Protein AF-0000000083564960 (afdb_homodimer)

Solvent-accessible surface area (backbone atoms only — not comparable to full-atom values): 14839 Å² total; per-residue (Å²): 131,82,71,74,76,59,76,69,67,75,59,57,67,70,37,64,65,52,46,49,50,53,53,67,68,38,53,70,69,56,41,53,49,28,52,49,41,38,50,52,50,33,37,54,45,16,37,88,60,35,50,58,56,53,49,55,53,68,72,41,95,56,68,42,35,69,66,59,49,40,72,72,65,75,48,58,66,67,58,47,51,52,44,52,48,52,37,33,75,48,50,31,30,43,78,46,76,42,96,48,95,72,72,42,55,36,35,36,72,28,72,67,35,57,69,45,49,56,51,52,50,52,42,48,51,46,27,70,76,44,80,111,132,81,70,75,77,60,77,70,67,77,58,55,64,68,36,64,63,51,46,49,51,52,53,66,68,37,54,68,69,57,40,52,50,29,53,49,42,38,50,50,50,32,37,54,43,17,36,90,60,36,49,58,56,52,49,55,54,68,72,41,94,58,68,42,36,69,65,58,50,40,70,73,65,75,51,58,67,69,59,46,52,53,45,53,49,51,37,33,75,48,51,31,32,43,78,46,76,42,94,47,96,73,73,43,57,36,35,37,70,27,72,65,36,57,69,44,49,58,51,52,50,52,42,48,50,48,29,71,77,42,80,111

Radius of gyration: 19.62 Å; Cα contacts (8 Å, |Δi|>4): 289; chains: 2; bounding box: 40×62×52 Å

Organism: NCBI:txid148449

InterPro domains:
  IPR002577 Helix-turn-helix, HxlR type [PF01638] (51-130)
  IPR002577 Helix-turn-helix, HxlR type [PS51118] (34-132)
  IPR036388 Winged helix-like DNA-binding domain superfamily [G3DSA:1.10.10.10] (29-132)
  IPR036390 Winged helix DNA-binding domain superfamily [SSF46785] (37-130)

Secondary structure (DSSP, 8-state):
------TTGGG-SS-HHHHHHHHHHS-HHHHHHHHHHHHHHHHHHTSTTHHHHHHHHHS-SS-B-HHHHHHHH---HHHHHHHHHHHHHTTSEEEEEE--SS-EEEEEE-HHHHTTHHHHHHHHHHHHH---/------TTGGG-SS-HHHHHHHHHHS-HHHHHHHHHHHHHHHHHHTSTTHHHHHHHHHS-SS-B-HHHHHHHH---HHHHHHHHHHHHHTTSEEEEEE--SS-EEEEEE-HHHHTTHHHHHHHHHHHHH---

Sequence (264 aa):
MSDPPDALELQSRFSREEAVELRESLEPAKRRQVERTVAELLDLLGKAHAMAVLSAFAFADGPLRFSDLEDDLEIAPNTLSARLQELTDAGLLNRESYDEIPPRVEYEPTERAAALFPVFGHLHHWALEYELMSDPPDALELQSRFSREEAVELRESLEPAKRRQVERTVAELLDLLGKAHAMAVLSAFAFADGPLRFSDLEDDLEIAPNTLSARLQELTDAGLLNRESYDEIPPRVEYEPTERAAALFPVFGHLHHWALEYEL

Nearest PDB structures (foldseek):
  4gcv-assembly6_K  TM=7.678E-01  e=3.754E-05  Pseudomonas aeruginosa PAO1
  6pcp-assembly2_C  TM=7.147E-01  e=1.333E-03  Bordetella pertussis
  6pco-assembly2_C  TM=7.647E-01  e=8.194E-03  Bordetella bronchiseptica
  7kfq-assembly1_A  TM=6.389E-01  e=7.229E-03  Variovorax paradoxus
  7dvs-assembly1_B  TM=5.962E-01  e=1.053E-02  Streptococcus agalactiae

pLDDT: mean 81.02, std 17.26, range [22.66, 97.5]

Foldseek 3Di:
DDPDPDPVVVPPPCDPVNVVVVLVVDDPVVSVVVVVVVVVVCVLCVDPCLVVQLVVQVPDPDWDFLVRSCVPRVDDSVVSVVSQVVCVVVVQKDWDWDPDVVITITIHGDPVSVVCVVVVVVVVVVVVVDPD/DDPDPDPVVVPPPCDPVNVVVVLVVDDPVVSVVVVVVVVVVCVLCVDPCLVVQLVVQVPDPDWDFLVRSCVPRVDDSVVSVVSQVVCVVVVQKDWDWDPDVVITITIHGDPVSVVCVVVVVVVVVVVVVDPD

Structure (mmCIF, N/CA/C/O backbone):
data_AF-0000000083564960-model_v1
#
loop_
_entity.id
_entity.type
_entity.pdbx_description
1 polymer 'HxlR family transcriptional regulator'
#
loop_
_atom_site.group_PDB
_atom_site.id
_atom_site.type_symbol
_atom_site.label_atom_id
_atom_site.label_alt_id
_atom_site.label_comp_id
_atom_site.label_asym_id
_atom_site.label_entity_id
_atom_site.label_seq_id
_atom_site.pdbx_PDB_ins_code
_atom_site.Cartn_x
_atom_site.Cartn_y
_atom_site.Cartn_z
_atom_site.occupancy
_atom_site.B_iso_or_equiv
_atom_site.auth_seq_id
_atom_site.auth_comp_id
_atom_site.auth_asym_id
_atom_site.auth_atom_id
_atom_site.pdbx_PDB_model_num
ATOM 1 N N . MET A 1 1 ? 21.641 -1.904 27.922 1 23.03 1 MET A N 1
ATOM 2 C CA . MET A 1 1 ? 21.109 -1.105 26.828 1 23.03 1 MET A CA 1
ATOM 3 C C . MET A 1 1 ? 20.328 -1.978 25.844 1 23.03 1 MET A C 1
ATOM 5 O O . MET A 1 1 ? 20.906 -2.861 25.203 1 23.03 1 MET A O 1
ATOM 9 N N . SER A 1 2 ? 19.109 -2.305 26.141 1 26.73 2 SER A N 1
ATOM 10 C CA . SER A 1 2 ? 18.266 -3.363 25.578 1 26.73 2 SER A CA 1
ATOM 11 C C . SER A 1 2 ? 18.031 -3.156 24.094 1 26.73 2 SER A C 1
ATOM 13 O O . SER A 1 2 ? 17.75 -2.041 23.656 1 26.73 2 SER A O 1
ATOM 15 N N . ASP A 1 3 ? 18.641 -3.975 23.266 1 29.52 3 ASP A N 1
ATOM 16 C CA . ASP A 1 3 ? 18.688 -3.975 21.812 1 29.52 3 ASP A CA 1
ATOM 17 C C . ASP A 1 3 ? 17.297 -3.83 21.219 1 29.52 3 ASP A C 1
ATOM 19 O O . ASP A 1 3 ? 16.328 -4.391 21.734 1 29.52 3 ASP A O 1
ATOM 23 N N . PRO A 1 4 ? 17.078 -2.707 20.562 1 33.66 4 PRO A N 1
ATOM 24 C CA . PRO A 1 4 ? 15.758 -2.482 19.984 1 33.66 4 PRO A CA 1
ATOM 25 C C . PRO A 1 4 ? 15.164 -3.746 19.375 1 33.66 4 PRO A C 1
ATOM 27 O O . PRO A 1 4 ? 15.898 -4.605 18.875 1 33.66 4 PRO A O 1
ATOM 30 N N . PRO A 1 5 ? 14.094 -4.258 19.891 1 36.31 5 PRO A N 1
ATOM 31 C CA . PRO A 1 5 ? 13.602 -5.566 19.469 1 36.31 5 PRO A CA 1
ATOM 32 C C . PRO A 1 5 ? 13.602 -5.73 17.938 1 36.31 5 PRO A C 1
ATOM 34 O O . PRO A 1 5 ? 13.477 -4.742 17.219 1 36.31 5 PRO A O 1
ATOM 37 N N . ASP A 1 6 ? 14.211 -6.777 17.484 1 34.69 6 ASP A N 1
ATOM 38 C CA . ASP A 1 6 ? 14.461 -7.152 16.094 1 34.69 6 ASP A CA 1
ATOM 39 C C . ASP A 1 6 ? 13.203 -6.996 15.25 1 34.69 6 ASP A C 1
ATOM 41 O O . ASP A 1 6 ? 12.133 -7.465 15.633 1 34.69 6 ASP A O 1
ATOM 45 N N . ALA A 1 7 ? 13.109 -6 14.461 1 36.72 7 ALA A N 1
ATOM 46 C CA . ALA A 1 7 ? 12.047 -5.715 13.5 1 36.72 7 ALA A CA 1
ATOM 47 C C . ALA A 1 7 ? 11.344 -7 13.062 1 36.72 7 ALA A C 1
ATOM 49 O O . ALA A 1 7 ? 10.164 -6.977 12.703 1 36.72 7 ALA A O 1
ATOM 50 N N . LEU A 1 8 ? 12.141 -8.125 13 1 39.31 8 LEU A N 1
ATOM 51 C CA . LEU A 1 8 ? 11.82 -9.484 12.586 1 39.31 8 LEU A CA 1
ATOM 52 C C . LEU A 1 8 ? 10.773 -10.102 13.516 1 39.31 8 LEU A C 1
ATOM 54 O O . LEU A 1 8 ? 9.93 -10.883 13.07 1 39.31 8 LEU A O 1
ATOM 58 N N . GLU A 1 9 ? 10.867 -9.867 14.656 1 38.44 9 GLU A N 1
ATOM 59 C CA . GLU A 1 9 ? 10.031 -10.492 15.688 1 38.44 9 GLU A CA 1
ATOM 60 C C . GLU A 1 9 ? 8.594 -9.977 15.617 1 38.44 9 GLU A C 1
ATOM 62 O O . GLU A 1 9 ? 7.652 -10.734 15.859 1 38.44 9 GLU A O 1
ATOM 67 N N . LEU A 1 10 ? 8.406 -8.742 15.492 1 38.38 10 LEU A N 1
ATOM 68 C CA . LEU A 1 10 ? 7.105 -8.086 15.414 1 38.38 10 LEU A CA 1
ATOM 69 C C . LEU A 1 10 ? 6.281 -8.641 14.258 1 38.38 10 LEU A C 1
ATOM 71 O O . LEU A 1 10 ? 5.125 -8.25 14.07 1 38.38 10 LEU A O 1
ATOM 75 N N . GLN A 1 11 ? 6.918 -9.141 13.227 1 41.66 11 GLN A N 1
ATOM 76 C CA . GLN A 1 11 ? 6.484 -9.523 11.891 1 41.66 11 GLN A CA 1
ATOM 77 C C . GLN A 1 11 ? 5.484 -10.672 11.938 1 41.66 11 GLN A C 1
ATOM 79 O O . GLN A 1 11 ? 5.094 -11.211 10.906 1 41.66 11 GLN A O 1
ATOM 84 N N . SER A 1 12 ? 5.602 -11.406 13.023 1 42.78 12 SER A N 1
ATOM 85 C CA . SER A 1 12 ? 5.207 -12.805 12.945 1 42.78 12 SER A CA 1
ATOM 86 C C . SER A 1 12 ? 3.715 -12.945 12.664 1 42.78 12 SER A C 1
ATOM 88 O O . SER A 1 12 ? 3.15 -14.031 12.797 1 42.78 12 SER A O 1
ATOM 90 N N . ARG A 1 13 ? 2.904 -11.844 12.992 1 44.22 13 ARG A N 1
ATOM 91 C CA . ARG A 1 13 ? 1.58 -12.43 13.172 1 44.22 13 ARG A CA 1
ATOM 92 C C . ARG A 1 13 ? 1.159 -13.219 11.938 1 44.22 13 ARG A C 1
ATOM 94 O O . ARG A 1 13 ? 0.75 -14.383 12.047 1 44.22 13 ARG A O 1
ATOM 101 N N . PHE A 1 14 ? 0.421 -12.414 10.953 1 51.12 14 PHE A N 1
ATOM 102 C CA . PHE A 1 14 ? -0.309 -13.266 10.023 1 51.12 14 PHE A CA 1
ATOM 103 C C . PHE A 1 14 ? 0.652 -14.109 9.195 1 51.12 14 PHE A C 1
ATOM 105 O O . PHE A 1 14 ? 1.467 -13.57 8.445 1 51.12 14 PHE A O 1
ATOM 112 N N . SER A 1 15 ? 0.88 -15.203 10.008 1 56.75 15 SER A N 1
ATOM 113 C CA . SER A 1 15 ? 1.58 -16.125 9.125 1 56.75 15 SER A CA 1
ATOM 114 C C . SER A 1 15 ? 0.869 -16.266 7.781 1 56.75 15 SER A C 1
ATOM 116 O O . SER A 1 15 ? -0.318 -15.945 7.672 1 56.75 15 SER A O 1
ATOM 118 N N . ARG A 1 16 ? 1.637 -16.344 6.848 1 64.06 16 ARG A N 1
ATOM 119 C CA . ARG A 1 16 ? 1.075 -16.672 5.543 1 64.06 16 ARG A CA 1
ATOM 120 C C . ARG A 1 16 ? -0.092 -17.641 5.672 1 64.06 16 ARG A C 1
ATOM 122 O O . ARG A 1 16 ? -1.124 -17.484 5.02 1 64.06 16 ARG A O 1
ATOM 129 N N . GLU A 1 17 ? 0.125 -18.5 6.543 1 67.31 17 GLU A N 1
ATOM 130 C CA . GLU A 1 17 ? -0.885 -19.547 6.703 1 67.31 17 GLU A CA 1
ATOM 131 C C . GLU A 1 17 ? -2.182 -18.969 7.27 1 67.31 17 GLU A C 1
ATOM 133 O O . GLU A 1 17 ? -3.273 -19.344 6.84 1 67.31 17 GLU A O 1
ATOM 138 N N . GLU A 1 18 ? -2.01 -18.094 8.109 1 68.38 18 GLU A N 1
ATOM 139 C CA . GLU A 1 18 ? -3.189 -17.469 8.711 1 68.38 18 GLU A CA 1
ATOM 140 C C . GLU A 1 18 ? -3.947 -16.625 7.695 1 68.38 18 GLU A C 1
ATOM 142 O O . GLU A 1 18 ? -5.18 -16.609 7.684 1 68.38 18 GLU A O 1
ATOM 147 N N . ALA A 1 19 ? -3.246 -16.031 6.906 1 67.81 19 ALA A N 1
ATOM 148 C CA . ALA A 1 19 ? -3.871 -15.195 5.887 1 67.81 19 ALA A CA 1
ATOM 149 C C . ALA A 1 19 ? -4.602 -16.047 4.848 1 67.81 19 ALA A C 1
ATOM 151 O O . ALA A 1 19 ? -5.684 -15.688 4.391 1 67.81 19 ALA A O 1
ATOM 152 N N . VAL A 1 20 ? -4.004 -17.141 4.59 1 68.5 20 VAL A N 1
ATOM 153 C CA . VAL A 1 20 ? -4.617 -18.047 3.633 1 68.5 20 VAL A CA 1
ATOM 154 C C . VAL A 1 20 ? -5.918 -18.609 4.211 1 68.5 20 VAL A C 1
ATOM 156 O O . VAL A 1 20 ? -6.938 -18.672 3.523 1 68.5 20 VAL A O 1
ATOM 159 N N . GLU A 1 21 ? -5.766 -18.969 5.418 1 72.88 21 GLU A N 1
ATOM 160 C CA . GLU A 1 21 ? -6.938 -19.531 6.078 1 72.88 21 GLU A CA 1
ATOM 161 C C . GLU A 1 21 ? -8.07 -18.516 6.164 1 72.88 21 GLU A C 1
ATOM 163 O O . GLU A 1 21 ? -9.242 -18.859 5.973 1 72.88 21 GLU A O 1
ATOM 168 N N . LEU A 1 22 ? -7.719 -17.359 6.453 1 72.69 22 LEU A N 1
ATOM 169 C CA . LEU A 1 22 ? -8.727 -16.312 6.527 1 72.69 22 LEU A CA 1
ATOM 170 C C . LEU A 1 22 ? -9.367 -16.062 5.168 1 72.69 22 LEU A C 1
ATOM 172 O O . LEU A 1 22 ? -10.594 -15.961 5.066 1 72.69 22 LEU A O 1
ATOM 176 N N . ARG A 1 23 ? -8.633 -16.016 4.191 1 70.94 23 ARG A N 1
ATOM 177 C CA . ARG A 1 2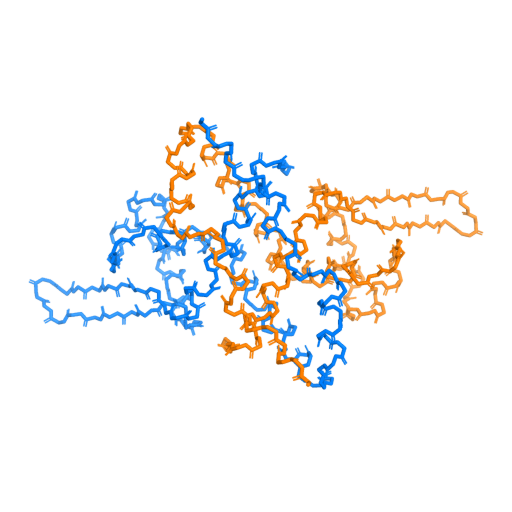3 ? -9.133 -15.805 2.84 1 70.94 23 ARG A CA 1
ATOM 178 C C . ARG A 1 23 ? -10.055 -16.953 2.41 1 70.94 23 ARG A C 1
ATOM 180 O O . ARG A 1 23 ? -11.109 -16.719 1.82 1 70.94 23 ARG A O 1
ATOM 187 N N . GLU A 1 24 ? -9.648 -18.078 2.758 1 74.69 24 GLU A N 1
ATOM 188 C CA . GLU A 1 24 ? -10.398 -19.25 2.328 1 74.69 24 GLU A CA 1
ATOM 189 C C . GLU A 1 24 ? -11.68 -19.422 3.15 1 74.69 24 GLU A C 1
ATOM 191 O O . GLU A 1 24 ? -12.625 -20.062 2.707 1 74.69 24 GLU A O 1
ATOM 196 N N . SER A 1 25 ? -11.57 -18.875 4.281 1 81 25 SER A N 1
ATOM 197 C CA . SER A 1 25 ? -12.734 -19.016 5.152 1 81 25 SER A CA 1
ATOM 198 C C . SER A 1 25 ? -13.844 -18.047 4.746 1 81 25 SER A C 1
ATOM 200 O O . SER A 1 25 ? -15 -18.234 5.125 1 81 25 SER A O 1
ATOM 202 N N . LEU A 1 26 ? -13.523 -17.125 3.947 1 82.44 26 LEU A N 1
ATOM 203 C CA . LEU A 1 26 ? -14.5 -16.109 3.551 1 82.44 26 LEU A CA 1
ATOM 204 C C . LEU A 1 26 ? -15.359 -16.609 2.393 1 82.44 26 LEU A C 1
ATOM 206 O O . LEU A 1 26 ? -14.852 -17.297 1.49 1 82.44 26 LEU A O 1
ATOM 210 N N . GLU A 1 27 ? -16.688 -16.344 2.504 1 89.69 27 GLU A N 1
ATOM 211 C CA . GLU A 1 27 ? -17.547 -16.594 1.354 1 89.69 27 GLU A CA 1
ATOM 212 C C . GLU A 1 27 ? -17 -15.93 0.096 1 89.69 27 GLU A C 1
ATOM 214 O O . GLU A 1 27 ? -16.453 -14.828 0.16 1 89.69 27 GLU A O 1
ATOM 219 N N . PRO A 1 28 ? -17.141 -16.656 -0.986 1 86.12 28 PRO A N 1
ATOM 220 C CA . PRO A 1 28 ? -16.578 -16.141 -2.232 1 86.12 28 PRO A CA 1
ATOM 221 C C . PRO A 1 28 ? -16.953 -14.695 -2.508 1 86.12 28 PRO A C 1
ATOM 223 O O . PRO A 1 28 ? -16.109 -13.898 -2.922 1 86.12 28 PRO A O 1
ATOM 226 N N . ALA A 1 29 ? -18.172 -14.312 -2.268 1 87.69 29 ALA A N 1
ATOM 227 C CA . ALA A 1 29 ? -18.594 -12.938 -2.51 1 87.69 29 ALA A CA 1
ATOM 228 C C . ALA A 1 29 ? -17.859 -11.961 -1.595 1 87.69 29 ALA A C 1
ATOM 230 O O . ALA A 1 29 ? -17.469 -10.875 -2.023 1 87.69 29 ALA A O 1
ATOM 231 N N . LYS A 1 30 ? -17.703 -12.359 -0.359 1 86.75 30 LYS A N 1
ATOM 232 C CA . LYS A 1 30 ? -17 -11.516 0.603 1 86.75 30 LYS A CA 1
ATOM 233 C C . LYS A 1 30 ? -15.523 -11.406 0.258 1 86.75 30 LYS A C 1
ATOM 235 O O . LYS A 1 30 ? -14.922 -10.336 0.407 1 86.75 30 LYS A O 1
ATOM 240 N N . ARG A 1 31 ? -14.977 -12.477 -0.195 1 83.19 31 ARG A N 1
ATOM 241 C CA . ARG A 1 31 ? -13.578 -12.469 -0.615 1 83.19 31 ARG A CA 1
ATOM 242 C C . ARG A 1 31 ? -13.359 -11.5 -1.771 1 83.19 31 ARG A C 1
ATOM 244 O O . ARG A 1 31 ? -12.406 -10.719 -1.761 1 83.19 31 ARG A O 1
ATOM 251 N N . ARG A 1 32 ? -14.273 -11.508 -2.707 1 83.44 32 ARG A N 1
ATOM 252 C CA . ARG A 1 32 ? -14.172 -10.617 -3.852 1 83.44 32 ARG A CA 1
ATOM 253 C C . ARG A 1 32 ? -14.312 -9.156 -3.422 1 83.44 32 ARG A C 1
ATOM 255 O O . ARG A 1 32 ? -13.617 -8.281 -3.939 1 83.44 32 ARG A O 1
ATOM 262 N N . GLN A 1 33 ? -15.164 -8.992 -2.514 1 86.94 33 GLN A N 1
ATOM 263 C CA . GLN A 1 33 ? -15.375 -7.641 -2.01 1 86.94 33 GLN A CA 1
ATOM 264 C C . GLN A 1 33 ? -14.125 -7.117 -1.308 1 86.94 33 GLN A C 1
ATOM 266 O O . GLN A 1 33 ? -13.75 -5.957 -1.484 1 86.94 33 GLN A O 1
ATOM 271 N N . VAL A 1 34 ? -13.539 -7.949 -0.52 1 85.25 34 VAL A N 1
ATOM 272 C CA . VAL A 1 34 ? -12.336 -7.574 0.213 1 85.25 34 VAL A CA 1
ATOM 273 C C . VAL A 1 34 ? -11.203 -7.289 -0.769 1 85.25 34 VAL A C 1
ATOM 275 O O . VAL A 1 34 ? -10.516 -6.273 -0.651 1 85.25 34 VAL A O 1
ATOM 278 N N . GLU A 1 35 ? -11.07 -8.086 -1.722 1 80.69 35 GLU A N 1
ATOM 279 C CA . GLU A 1 35 ? -10.023 -7.918 -2.725 1 80.69 35 GLU A CA 1
ATOM 280 C C . GLU A 1 35 ? -10.219 -6.617 -3.504 1 80.69 35 GLU A C 1
ATOM 282 O O . GLU A 1 35 ? -9.25 -5.906 -3.785 1 80.69 35 GLU A O 1
ATOM 287 N N . ARG A 1 36 ? -11.414 -6.305 -3.826 1 83 36 ARG A N 1
ATOM 288 C CA . ARG A 1 36 ? -11.719 -5.07 -4.539 1 83 36 ARG A CA 1
ATOM 289 C C . ARG A 1 36 ? -11.414 -3.85 -3.676 1 83 36 ARG A C 1
ATOM 291 O O . ARG A 1 36 ? -10.859 -2.861 -4.164 1 83 36 ARG A O 1
ATOM 298 N N . THR A 1 37 ? -11.805 -3.963 -2.434 1 87.31 37 THR A N 1
ATOM 299 C CA . THR A 1 37 ? -11.555 -2.865 -1.505 1 87.31 37 THR A CA 1
ATOM 300 C C . THR A 1 37 ? -10.055 -2.605 -1.37 1 87.31 37 THR A C 1
ATOM 302 O O . THR A 1 37 ? -9.617 -1.455 -1.395 1 87.31 37 THR A O 1
ATOM 305 N N . VAL A 1 38 ? -9.336 -3.678 -1.264 1 84.81 38 VAL A N 1
ATOM 306 C CA . VAL A 1 38 ? -7.883 -3.549 -1.138 1 84.81 38 VAL A CA 1
ATOM 307 C C . VAL A 1 38 ? -7.309 -2.926 -2.408 1 84.81 38 VAL A C 1
ATOM 309 O O . VAL A 1 38 ? -6.473 -2.021 -2.34 1 84.81 38 VAL A O 1
ATOM 312 N N . ALA A 1 39 ? -7.773 -3.367 -3.502 1 80.62 39 ALA A N 1
ATOM 313 C CA . ALA A 1 39 ? -7.293 -2.842 -4.777 1 80.62 39 ALA A CA 1
ATOM 314 C C . ALA A 1 39 ? -7.594 -1.352 -4.902 1 80.62 39 ALA A C 1
ATOM 316 O O . ALA A 1 39 ? -6.734 -0.573 -5.324 1 80.62 39 ALA A O 1
ATOM 317 N N . GLU A 1 40 ? -8.734 -0.964 -4.551 1 85.12 40 GLU A N 1
ATOM 318 C CA . GLU A 1 40 ? -9.133 0.439 -4.613 1 85.12 40 GLU A CA 1
ATOM 319 C C . GLU A 1 40 ? -8.289 1.294 -3.672 1 85.12 40 GLU A C 1
ATOM 321 O O . GLU A 1 40 ? -7.898 2.408 -4.02 1 85.12 40 GLU A O 1
ATOM 326 N N . LEU A 1 41 ? -8.102 0.757 -2.529 1 88 41 LEU A N 1
ATOM 327 C CA . LEU A 1 41 ? -7.277 1.462 -1.554 1 88 41 LEU A CA 1
ATOM 328 C C . LEU A 1 41 ? -5.859 1.653 -2.078 1 88 41 LEU A C 1
ATOM 330 O O . LEU A 1 41 ? -5.305 2.752 -1.996 1 88 41 LEU A O 1
ATOM 334 N N . LEU A 1 42 ? -5.352 0.598 -2.596 1 83.62 42 LEU A N 1
ATOM 335 C CA . LEU A 1 42 ? -3.986 0.662 -3.109 1 83.62 42 LEU A CA 1
ATOM 336 C C . LEU A 1 42 ? -3.898 1.609 -4.301 1 83.62 42 LEU A C 1
ATOM 338 O O . LEU A 1 42 ? -2.9 2.314 -4.465 1 83.62 42 LEU A O 1
ATOM 342 N N . ASP A 1 43 ? -4.906 1.577 -5.121 1 81.44 43 ASP A N 1
ATOM 343 C CA . ASP A 1 43 ? -4.953 2.512 -6.242 1 81.44 43 ASP A CA 1
ATOM 344 C C . ASP A 1 43 ? -4.895 3.957 -5.754 1 81.44 43 ASP A C 1
ATOM 346 O O . ASP A 1 43 ? -4.137 4.77 -6.293 1 81.44 43 ASP A O 1
ATOM 350 N N . LEU A 1 44 ? -5.598 4.254 -4.754 1 87.75 44 LEU A N 1
ATOM 351 C CA . LEU A 1 44 ? -5.625 5.594 -4.176 1 87.75 44 LEU A CA 1
ATOM 352 C C . LEU A 1 44 ? -4.289 5.93 -3.523 1 87.75 44 LEU A C 1
ATOM 354 O O . LEU A 1 44 ? -3.727 7 -3.762 1 87.75 44 LEU A O 1
ATOM 358 N N . LEU A 1 45 ? -3.725 4.957 -2.758 1 86.62 45 LEU A N 1
ATOM 359 C CA . LEU A 1 45 ? -2.504 5.207 -1.999 1 86.62 45 LEU A CA 1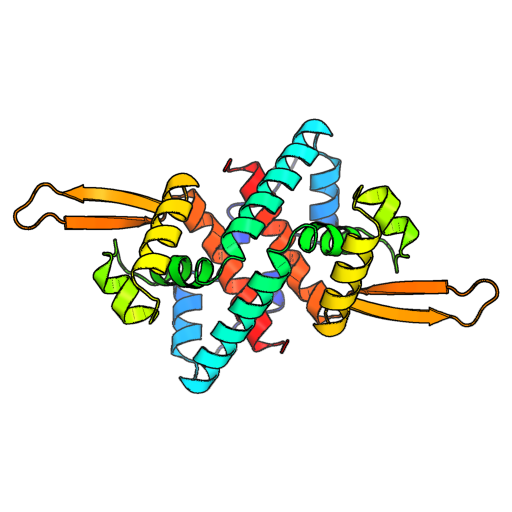
ATOM 360 C C . LEU A 1 45 ? -1.291 5.258 -2.922 1 86.62 45 LEU A C 1
ATOM 362 O O . LEU A 1 45 ? -0.243 5.793 -2.549 1 86.62 45 LEU A O 1
ATOM 366 N N . GLY A 1 46 ? -1.449 4.684 -4.047 1 81.5 46 GLY A N 1
ATOM 367 C CA . GLY A 1 46 ? -0.362 4.668 -5.012 1 81.5 46 GLY A CA 1
ATOM 368 C C . GLY A 1 46 ? -0.25 5.961 -5.805 1 81.5 46 GLY A C 1
ATOM 369 O O . GLY A 1 46 ? 0.753 6.191 -6.48 1 81.5 46 GLY A O 1
ATOM 370 N N . LYS A 1 47 ? -1.246 6.75 -5.691 1 83.25 47 LYS A N 1
ATOM 371 C CA . LYS A 1 47 ? -1.169 8.039 -6.375 1 83.25 47 LYS A CA 1
ATOM 372 C C . LYS A 1 47 ? -0.068 8.914 -5.781 1 83.25 47 LYS A C 1
ATOM 374 O O . LYS A 1 47 ? 0.236 8.812 -4.59 1 83.25 47 LYS A O 1
ATOM 379 N N . ALA A 1 48 ? 0.355 9.773 -6.68 1 79.88 48 ALA A N 1
ATOM 380 C CA . ALA A 1 48 ? 1.438 10.664 -6.258 1 79.88 48 ALA A CA 1
ATOM 381 C C . ALA A 1 48 ? 1.044 11.461 -5.023 1 79.88 48 ALA A C 1
ATOM 383 O O . ALA A 1 48 ? -0.057 12.016 -4.957 1 79.88 48 ALA A O 1
ATOM 384 N N . HIS A 1 49 ? 1.795 11.445 -3.906 1 82.38 49 HIS A N 1
ATOM 385 C CA . HIS A 1 49 ? 1.734 12.25 -2.695 1 82.38 49 HIS A CA 1
ATOM 386 C C . HIS A 1 49 ? 0.68 11.719 -1.729 1 82.38 49 HIS A C 1
ATOM 388 O O . HIS A 1 49 ? 0.572 12.195 -0.597 1 82.38 49 HIS A O 1
ATOM 394 N N . ALA A 1 50 ? -0.185 10.766 -2.154 1 87.19 50 ALA A N 1
ATOM 395 C CA . ALA A 1 50 ? -1.243 10.281 -1.268 1 87.19 50 ALA A CA 1
ATOM 396 C C . ALA A 1 50 ? -0.667 9.773 0.049 1 87.19 50 ALA A C 1
ATOM 398 O O . ALA A 1 50 ? -1.145 10.141 1.126 1 87.19 50 ALA A O 1
ATOM 399 N N . MET A 1 51 ? 0.292 9.008 -0.017 1 81.19 51 MET A N 1
ATOM 400 C CA . MET A 1 51 ? 0.907 8.453 1.185 1 81.19 51 MET A CA 1
ATOM 401 C C . MET A 1 51 ? 1.605 9.539 1.994 1 81.19 51 MET A C 1
ATOM 403 O O . MET A 1 51 ? 1.582 9.508 3.227 1 81.19 51 MET A O 1
ATOM 407 N N . ALA A 1 52 ? 2.236 10.43 1.284 1 81.75 52 ALA A N 1
ATOM 408 C CA . ALA A 1 52 ? 2.896 11.531 1.973 1 81.75 52 ALA A CA 1
ATOM 409 C C . ALA A 1 52 ? 1.893 12.367 2.764 1 81.75 52 ALA A C 1
ATOM 411 O O . ALA A 1 52 ? 2.164 12.758 3.9 1 81.75 52 ALA A O 1
ATOM 412 N N . VAL A 1 53 ? 0.798 12.531 2.145 1 89.56 53 VAL A N 1
ATOM 413 C CA . VAL A 1 53 ? -0.252 13.297 2.805 1 89.56 53 VAL A CA 1
ATOM 414 C C . VAL A 1 53 ? -0.729 12.555 4.051 1 89.56 53 VAL A C 1
ATOM 416 O O . VAL A 1 53 ? -0.798 13.133 5.137 1 89.56 53 VAL A O 1
ATOM 419 N N . LEU A 1 54 ? -0.95 11.312 3.922 1 88.88 54 LEU A N 1
ATOM 420 C CA . LEU A 1 54 ? -1.435 10.531 5.059 1 88.88 54 LEU A CA 1
ATOM 421 C C . LEU A 1 54 ? -0.368 10.438 6.145 1 88.88 54 LEU A C 1
ATOM 423 O O . LEU A 1 54 ? -0.684 10.469 7.336 1 88.88 54 LEU A O 1
ATOM 427 N N . SER A 1 55 ? 0.807 10.281 5.719 1 81.69 55 SER A N 1
ATOM 428 C CA . SER A 1 55 ? 1.909 10.172 6.668 1 81.69 55 SER A CA 1
ATOM 429 C C . SER A 1 55 ? 2.035 11.438 7.508 1 81.69 55 SER A C 1
ATOM 431 O O . SER A 1 55 ? 2.395 11.375 8.688 1 81.69 55 SER A O 1
ATOM 433 N N . ALA A 1 56 ? 1.808 12.539 6.906 1 85.06 56 ALA A N 1
ATOM 434 C CA . ALA A 1 56 ? 1.866 13.805 7.645 1 85.06 56 ALA A CA 1
ATOM 435 C C . ALA A 1 56 ? 0.921 13.781 8.844 1 85.06 56 ALA A C 1
ATOM 437 O O . ALA A 1 56 ? 1.226 14.352 9.891 1 85.06 56 ALA A O 1
ATOM 438 N N . PHE A 1 57 ? -0.159 13.031 8.68 1 87.88 57 PHE A N 1
ATOM 439 C CA . PHE A 1 57 ? -1.141 12.961 9.758 1 87.88 57 PHE A CA 1
ATOM 440 C C . PHE A 1 57 ? -0.706 11.961 10.82 1 87.88 57 PHE A C 1
ATOM 442 O O . PHE A 1 57 ? -1.123 12.055 11.977 1 87.88 57 PHE A O 1
ATOM 449 N N . ALA A 1 58 ? 0.003 11.008 10.375 1 78 58 ALA A N 1
ATOM 450 C CA . ALA A 1 58 ? 0.44 9.969 11.305 1 78 58 ALA A CA 1
ATOM 451 C C . ALA A 1 58 ? 1.343 10.555 12.391 1 78 58 ALA A C 1
ATOM 453 O O . ALA A 1 58 ? 1.369 10.055 13.516 1 78 58 ALA A O 1
ATOM 454 N N . PHE A 1 59 ? 1.936 11.633 12.062 1 75.19 59 PHE A N 1
ATOM 455 C CA . PHE A 1 59 ? 2.902 12.203 12.992 1 75.19 59 PHE A CA 1
ATOM 456 C C . PHE A 1 59 ? 2.41 13.539 13.539 1 75.19 59 PHE A C 1
ATOM 458 O O . PHE A 1 59 ? 3.113 14.195 14.305 1 75.19 59 PHE A 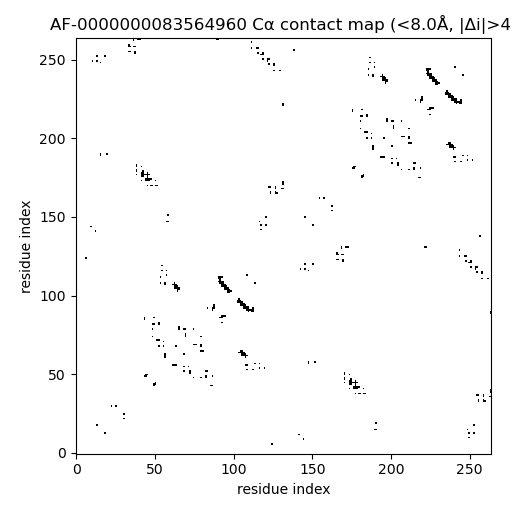O 1
ATOM 465 N N . ALA A 1 60 ? 1.329 13.891 13.133 1 80.62 60 ALA A N 1
ATOM 466 C CA . ALA A 1 60 ? 0.78 15.172 13.586 1 80.62 60 ALA A CA 1
ATOM 467 C C . ALA A 1 60 ? 0.109 15.023 14.945 1 80.62 60 ALA A C 1
ATOM 469 O O . ALA A 1 60 ? -0.4 13.953 15.281 1 80.62 60 ALA A O 1
ATOM 470 N N . ASP A 1 61 ? 0.18 15.977 15.758 1 81.75 61 ASP A N 1
ATOM 471 C CA . ASP A 1 61 ? -0.441 16 17.078 1 81.75 61 ASP A CA 1
ATOM 472 C C . ASP A 1 61 ? -1.906 16.422 16.984 1 81.75 61 ASP A C 1
ATOM 474 O O . ASP A 1 61 ? -2.613 16.453 18 1 81.75 61 ASP A O 1
ATOM 478 N N . GLY A 1 62 ? -2.389 16.719 15.914 1 87.06 62 GLY A N 1
ATOM 479 C CA . GLY A 1 62 ? -3.75 17.188 15.711 1 87.06 62 GLY A CA 1
ATOM 480 C C . GLY A 1 62 ? -4.094 17.391 14.25 1 87.06 62 GLY A C 1
ATOM 481 O O . GLY A 1 62 ? -3.367 16.938 13.359 1 87.06 62 GLY A O 1
ATOM 482 N N . PRO A 1 63 ? -5.281 18.109 14.094 1 94.62 63 PRO A N 1
ATOM 483 C CA . PRO A 1 63 ? -5.688 18.406 12.719 1 94.62 63 PRO A CA 1
ATOM 484 C C . PRO A 1 63 ? -4.676 19.266 11.977 1 94.62 63 PRO A C 1
ATOM 486 O O . PRO A 1 63 ? -3.949 20.047 12.609 1 94.62 63 PRO A O 1
ATOM 489 N N . LEU A 1 64 ? -4.648 19.094 10.703 1 95.31 64 LEU A N 1
ATOM 490 C CA . LEU A 1 64 ? -3.77 19.891 9.859 1 95.31 64 LEU A CA 1
ATOM 491 C C . LEU A 1 64 ? -4.578 20.703 8.859 1 95.31 64 LEU A C 1
ATOM 493 O O . LEU A 1 64 ? -5.66 20.297 8.445 1 95.31 64 LEU A O 1
ATOM 497 N N . ARG A 1 65 ? -3.967 21.828 8.562 1 95.69 65 ARG A N 1
ATOM 498 C CA . ARG A 1 65 ? -4.551 22.672 7.527 1 95.69 65 ARG A CA 1
ATOM 499 C C . ARG A 1 65 ? -3.809 22.531 6.207 1 95.69 65 ARG A C 1
ATOM 501 O O . ARG A 1 65 ? -2.73 21.922 6.156 1 95.69 65 ARG A O 1
ATOM 508 N N . PHE A 1 66 ? -4.516 23.078 5.113 1 95.38 66 PHE A N 1
ATOM 509 C CA . PHE A 1 66 ? -3.926 23.016 3.781 1 95.38 66 PHE A CA 1
ATOM 510 C C . PHE A 1 66 ? -2.514 23.594 3.787 1 95.38 66 PHE A C 1
ATOM 512 O O . PHE A 1 66 ? -1.587 22.969 3.258 1 95.38 66 PHE A O 1
ATOM 519 N N . SER A 1 67 ? -2.348 24.656 4.461 1 93.06 67 SER A N 1
ATOM 520 C CA . SER A 1 67 ? -1.062 25.344 4.477 1 93.06 67 SER A CA 1
ATOM 521 C C . SER A 1 67 ? -0.001 24.531 5.203 1 93.06 67 SER A C 1
ATOM 523 O O . SER A 1 67 ? 1.172 24.547 4.824 1 93.06 67 SER A O 1
ATOM 525 N N . ASP A 1 68 ? -0.374 23.859 6.316 1 92.19 68 ASP A N 1
ATOM 526 C CA . ASP A 1 68 ? 0.552 22.984 7.027 1 92.19 68 ASP A CA 1
ATOM 527 C C . ASP A 1 68 ? 1.109 21.906 6.098 1 92.19 68 ASP A C 1
ATOM 529 O O . ASP A 1 68 ? 2.312 21.641 6.098 1 92.19 68 ASP A O 1
ATOM 533 N N . LEU A 1 69 ? 0.236 21.312 5.285 1 92.5 69 LEU A N 1
ATOM 534 C CA . LEU A 1 69 ? 0.604 20.234 4.383 1 92.5 69 LEU A CA 1
ATOM 535 C C . LEU A 1 69 ? 1.445 20.75 3.221 1 92.5 69 LEU A C 1
ATOM 537 O O . LEU A 1 69 ? 2.412 20.109 2.811 1 92.5 69 LEU A O 1
ATOM 541 N N . GLU A 1 70 ? 1.066 21.891 2.68 1 89.94 70 GLU A N 1
ATOM 542 C CA . GLU A 1 70 ? 1.824 22.5 1.589 1 89.94 70 GLU A CA 1
ATOM 543 C C . GLU A 1 70 ? 3.277 22.734 1.991 1 89.94 70 GLU A C 1
ATOM 545 O O . GLU A 1 70 ? 4.195 22.438 1.227 1 89.94 70 GLU A O 1
ATOM 550 N N . ASP A 1 71 ? 3.498 23.219 3.146 1 83.31 71 ASP A N 1
ATOM 551 C CA . ASP A 1 71 ? 4.824 23.531 3.668 1 83.31 71 ASP A CA 1
ATOM 552 C C . ASP A 1 71 ? 5.652 22.281 3.887 1 83.31 71 ASP A C 1
ATOM 554 O O . ASP A 1 71 ? 6.848 22.25 3.588 1 83.31 71 ASP A O 1
ATOM 558 N N . ASP A 1 72 ? 5.02 21.266 4.375 1 79.38 72 ASP A N 1
ATOM 559 C CA . ASP A 1 72 ? 5.703 20.047 4.777 1 79.38 72 ASP A CA 1
ATOM 560 C C . ASP A 1 72 ? 6.062 19.188 3.562 1 79.38 72 ASP A C 1
ATOM 562 O O . ASP A 1 72 ? 7.133 18.578 3.52 1 79.38 72 ASP A O 1
ATOM 566 N N . LEU A 1 73 ? 5.238 19.078 2.498 1 81.5 73 LEU A N 1
ATOM 567 C CA . LEU A 1 73 ? 5.363 18.062 1.451 1 81.5 73 LEU A CA 1
ATOM 568 C C . LEU A 1 73 ? 5.902 18.688 0.165 1 81.5 73 LEU A C 1
ATOM 570 O O . LEU A 1 73 ? 6.312 17.969 -0.75 1 81.5 73 LEU A O 1
ATOM 574 N N . GLU A 1 74 ? 6.074 19.969 0.06 1 80.19 74 GLU A N 1
ATOM 575 C CA . GLU A 1 74 ? 6.512 20.594 -1.183 1 80.19 74 GLU A CA 1
ATOM 576 C C . GLU A 1 74 ? 5.73 20.062 -2.379 1 80.19 74 GLU A C 1
ATOM 578 O O . GLU A 1 74 ? 6.316 19.672 -3.387 1 80.19 74 GLU A O 1
ATOM 583 N N . ILE A 1 75 ? 4.457 20.031 -2.307 1 84.44 75 ILE A N 1
ATOM 584 C CA . ILE A 1 75 ? 3.498 19.578 -3.305 1 84.44 75 ILE A CA 1
ATOM 585 C C . ILE A 1 75 ? 2.76 20.766 -3.9 1 84.44 75 ILE A C 1
ATOM 587 O O . ILE A 1 75 ? 2.422 21.719 -3.186 1 84.44 75 ILE A O 1
ATOM 591 N N . ALA A 1 76 ? 2.564 20.734 -5.219 1 90.81 76 ALA A N 1
ATOM 592 C CA . ALA A 1 76 ? 1.771 21.781 -5.855 1 90.81 76 ALA A CA 1
ATOM 593 C C . ALA A 1 76 ? 0.39 21.891 -5.215 1 90.81 76 ALA A C 1
ATOM 595 O O . ALA A 1 76 ? -0.234 20.875 -4.895 1 90.81 76 ALA A O 1
ATOM 596 N N . PRO A 1 77 ? -0.051 23.125 -5.047 1 94 77 PRO A N 1
ATOM 597 C CA . PRO A 1 77 ? -1.325 23.344 -4.359 1 94 77 PRO A CA 1
ATOM 598 C C . PRO A 1 77 ? -2.486 22.609 -5.02 1 94 77 PRO A C 1
ATOM 600 O O . PRO A 1 77 ? -3.342 22.047 -4.328 1 94 77 PRO A O 1
ATOM 603 N N . ASN A 1 78 ? -2.523 22.594 -6.289 1 94.69 78 ASN A N 1
ATOM 604 C CA . ASN A 1 78 ? -3.611 21.922 -6.98 1 94.69 78 ASN A CA 1
ATOM 605 C C . ASN A 1 78 ? -3.578 20.406 -6.727 1 94.69 78 ASN A C 1
ATOM 607 O O . ASN A 1 78 ? -4.621 19.797 -6.508 1 94.69 78 ASN A O 1
ATOM 611 N N . THR A 1 79 ? -2.432 19.891 -6.777 1 93.75 79 THR A N 1
ATOM 612 C CA . THR A 1 79 ? -2.256 18.469 -6.512 1 93.75 79 THR A CA 1
ATOM 613 C C . THR A 1 79 ? -2.643 18.141 -5.074 1 93.75 79 THR A C 1
ATOM 615 O O . THR A 1 79 ? -3.311 17.125 -4.82 1 93.75 79 THR A O 1
ATOM 618 N N . LEU A 1 80 ? -2.211 19.016 -4.195 1 95.06 80 LEU A N 1
ATOM 619 C CA . LEU A 1 80 ? -2.555 18.812 -2.793 1 95.06 80 LEU A CA 1
ATOM 620 C C . LEU A 1 80 ? -4.066 18.844 -2.592 1 95.06 80 LEU A C 1
ATOM 622 O O . LEU A 1 80 ? -4.625 17.984 -1.907 1 95.06 80 LEU A O 1
ATOM 626 N N . SER A 1 81 ? -4.707 19.812 -3.191 1 96.12 81 SER A N 1
ATOM 627 C CA . SER A 1 81 ? -6.16 19.922 -3.084 1 96.12 81 SER A CA 1
ATOM 628 C C . SER A 1 81 ? -6.855 18.672 -3.604 1 96.12 81 SER A C 1
ATOM 630 O O . SER A 1 81 ? -7.77 18.156 -2.961 1 96.12 81 SER A O 1
ATOM 632 N N . ALA A 1 82 ? -6.422 18.219 -4.719 1 96 82 ALA A N 1
ATOM 633 C CA . ALA A 1 82 ? -6.996 17.016 -5.324 1 96 82 ALA A CA 1
ATOM 634 C C . ALA A 1 82 ? -6.809 15.797 -4.418 1 96 82 ALA A C 1
ATOM 636 O O . ALA A 1 82 ? -7.734 15.008 -4.23 1 96 82 ALA A O 1
ATOM 637 N N . ARG A 1 83 ? -5.676 15.656 -3.834 1 94.25 83 ARG A N 1
ATOM 638 C CA . ARG A 1 83 ? -5.371 14.523 -2.963 1 94.25 83 ARG A CA 1
ATOM 639 C C . ARG A 1 83 ? -6.211 14.57 -1.689 1 94.25 83 ARG A C 1
ATOM 641 O O . ARG A 1 83 ? -6.746 13.555 -1.254 1 94.25 83 ARG A O 1
ATOM 648 N N . LEU A 1 84 ? -6.285 15.781 -1.139 1 96.56 84 LEU A N 1
ATOM 649 C CA . LEU A 1 84 ? -7.086 15.938 0.07 1 96.56 84 LEU A CA 1
ATOM 650 C C . LEU A 1 84 ? -8.547 15.602 -0.197 1 96.56 84 LEU A C 1
ATOM 652 O O . LEU A 1 84 ? -9.195 14.953 0.622 1 96.56 84 LEU A O 1
ATOM 656 N N . GLN A 1 85 ? -9.016 16.016 -1.33 1 97.06 85 GLN A N 1
ATOM 657 C CA . GLN A 1 85 ? -10.391 15.695 -1.701 1 97.06 85 GLN A CA 1
ATOM 658 C C . GLN A 1 85 ? -10.586 14.195 -1.877 1 97.06 85 GLN A C 1
ATOM 660 O O . GLN A 1 85 ? -11.555 13.625 -1.377 1 97.06 85 GLN A O 1
ATOM 665 N N . GLU A 1 86 ? -9.727 13.57 -2.555 1 95.88 86 GLU A N 1
ATOM 666 C CA . GLU A 1 86 ? -9.82 12.133 -2.807 1 95.88 86 GLU A CA 1
ATOM 667 C C . GLU A 1 86 ? -9.773 11.344 -1.505 1 95.88 86 GLU A C 1
ATOM 669 O O . GLU A 1 86 ? -10.531 10.383 -1.327 1 95.88 86 GLU A O 1
ATOM 674 N N . LEU A 1 87 ? -8.875 11.734 -0.633 1 95.69 87 LEU A N 1
ATOM 675 C CA . LEU A 1 87 ? -8.75 11.062 0.655 1 95.69 87 LEU A CA 1
ATOM 676 C C . LEU A 1 87 ? -9.984 11.297 1.515 1 95.69 87 LEU A C 1
ATOM 678 O O . LEU A 1 87 ? -10.406 10.414 2.266 1 95.69 87 LEU A O 1
ATOM 682 N N . THR A 1 88 ? -10.578 12.484 1.386 1 96.75 88 THR A N 1
ATOM 683 C CA . THR A 1 88 ? -11.82 12.789 2.088 1 96.75 88 THR A CA 1
ATOM 684 C C . THR A 1 88 ? -12.984 11.984 1.507 1 96.75 88 THR A C 1
ATOM 686 O O . THR A 1 88 ? -13.758 11.383 2.25 1 96.75 88 THR A O 1
ATOM 689 N N . ASP A 1 89 ? -13.039 11.922 0.167 1 95.75 89 ASP A N 1
ATOM 690 C CA . ASP A 1 89 ? -14.094 11.164 -0.509 1 95.75 89 ASP A CA 1
ATOM 691 C C . ASP A 1 89 ? -14.016 9.68 -0.158 1 95.75 89 ASP A C 1
ATOM 693 O O . ASP A 1 89 ? -15.047 9.008 -0.067 1 95.75 89 ASP A O 1
ATOM 697 N N . ALA A 1 90 ? -12.852 9.25 0.07 1 94.12 90 ALA A N 1
ATOM 698 C CA . ALA A 1 90 ? -12.633 7.84 0.392 1 94.12 90 ALA A CA 1
ATOM 699 C C . ALA A 1 90 ? -12.898 7.566 1.87 1 94.12 90 ALA A C 1
ATOM 701 O O . ALA A 1 90 ? -12.812 6.422 2.322 1 94.12 90 ALA A O 1
ATOM 702 N N . GLY A 1 91 ? -13.102 8.609 2.576 1 94.81 91 GLY A N 1
ATOM 703 C CA . GLY A 1 91 ? -13.414 8.461 3.988 1 94.81 91 GLY A CA 1
ATOM 704 C C . GLY A 1 91 ? -12.18 8.32 4.859 1 94.81 91 GLY A C 1
ATOM 705 O O . GLY A 1 91 ? -12.273 7.859 6 1 94.81 91 GLY A O 1
ATOM 706 N N . LEU A 1 92 ? -11.055 8.648 4.371 1 95.12 92 LEU A N 1
ATOM 707 C CA . LEU A 1 92 ? -9.82 8.516 5.133 1 95.12 92 LEU A CA 1
ATOM 708 C C . LEU A 1 92 ? -9.516 9.805 5.891 1 95.12 92 LEU A C 1
ATOM 710 O O . LEU A 1 92 ? -8.789 9.781 6.887 1 95.12 92 LEU A O 1
ATOM 714 N N . LEU A 1 93 ? -10.039 10.922 5.414 1 96.56 93 LEU A N 1
ATOM 715 C CA . LEU A 1 93 ? -9.898 12.195 6.102 1 96.56 93 LEU A CA 1
ATOM 716 C C . LEU A 1 93 ? -11.258 12.812 6.398 1 96.56 93 LEU A C 1
ATOM 718 O O . LEU A 1 93 ? -12.195 12.672 5.602 1 96.56 93 LEU A O 1
ATOM 722 N N . ASN A 1 94 ? -11.328 13.375 7.516 1 97 94 ASN A N 1
ATOM 723 C CA . ASN A 1 94 ? -12.438 14.266 7.84 1 97 94 ASN A CA 1
ATOM 724 C C . ASN A 1 94 ? -12.078 15.727 7.582 1 97 94 ASN A C 1
ATOM 726 O O . ASN A 1 94 ? -11.055 16.203 8.07 1 97 94 ASN A O 1
ATOM 730 N N . ARG A 1 95 ? -12.836 16.312 6.734 1 96.88 95 ARG A N 1
ATOM 731 C CA . ARG A 1 95 ? -12.656 17.734 6.449 1 96.88 95 ARG A CA 1
ATOM 732 C C . ARG A 1 95 ? -13.633 18.578 7.258 1 96.88 95 ARG A C 1
ATOM 734 O O . ARG A 1 95 ? -14.852 18.469 7.094 1 96.88 95 ARG A O 1
ATOM 741 N N . GLU A 1 96 ? -13.148 19.406 8.109 1 96.31 96 GLU A N 1
ATOM 742 C CA . GLU A 1 96 ? -13.977 20.281 8.938 1 96.31 96 GLU A CA 1
ATOM 743 C C . GLU A 1 96 ? -13.789 21.75 8.57 1 96.31 96 GLU A C 1
ATOM 745 O O . GLU A 1 96 ? -12.672 22.25 8.586 1 96.31 96 GLU A O 1
ATOM 750 N N . SER A 1 97 ? -14.898 22.359 8.258 1 94.62 97 SER A N 1
ATOM 751 C CA . SER A 1 97 ? -14.875 23.766 7.918 1 94.62 97 SER A CA 1
ATOM 752 C C . SER A 1 97 ? -15.359 24.625 9.086 1 94.62 97 SER A C 1
ATOM 754 O O . SER A 1 97 ? -16.344 24.281 9.734 1 94.62 97 SER A O 1
ATOM 756 N N . TYR A 1 98 ? -14.586 25.656 9.359 1 93 98 TYR A N 1
ATOM 757 C CA . TYR A 1 98 ? -14.953 26.609 10.398 1 93 98 TYR A CA 1
ATOM 758 C C . TYR A 1 98 ? -15.352 27.953 9.789 1 93 98 TYR A C 1
ATOM 760 O O . TYR A 1 98 ? -14.594 28.531 9.016 1 93 98 TYR A O 1
ATOM 768 N N . ASP A 1 99 ? -16.5 28.281 10.055 1 91.31 99 ASP A N 1
ATOM 769 C CA . ASP A 1 99 ? -17.016 29.578 9.586 1 91.31 99 ASP A CA 1
ATOM 770 C C . ASP A 1 99 ? -16.453 30.719 10.414 1 91.31 99 ASP A C 1
ATOM 772 O O . ASP A 1 99 ? -17.109 31.203 11.352 1 91.31 99 ASP A O 1
ATOM 776 N N . GLU A 1 100 ? -15.289 31.031 10.25 1 90.5 100 GLU A N 1
ATOM 777 C CA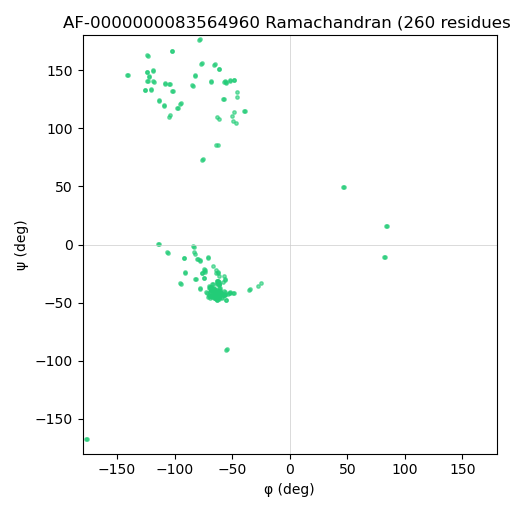 . GLU A 1 100 ? -14.594 32.156 10.891 1 90.5 100 GLU A CA 1
ATOM 778 C C . GLU A 1 100 ? -13.977 33.094 9.859 1 90.5 100 GLU A C 1
ATOM 780 O O . GLU A 1 100 ? -14.148 32.875 8.648 1 90.5 100 GLU A O 1
ATOM 785 N N . ILE A 1 101 ? -13.625 34.312 10.25 1 88.44 101 ILE A N 1
ATOM 786 C CA . ILE A 1 101 ? -12.961 35.281 9.367 1 88.44 101 ILE A CA 1
ATOM 787 C C . ILE A 1 101 ? -11.484 35.375 9.727 1 88.44 101 ILE A C 1
ATOM 789 O O . ILE A 1 101 ? -11.133 35.844 10.82 1 88.44 101 ILE A O 1
ATOM 793 N N . PRO A 1 102 ? -10.711 34.812 8.719 1 89.25 102 PRO A N 1
ATOM 794 C CA . PRO A 1 102 ? -10.945 34.125 7.453 1 89.25 102 PRO A CA 1
ATOM 795 C C . PRO A 1 102 ? -11.367 32.656 7.648 1 89.25 102 PRO A C 1
ATOM 797 O O . PRO A 1 102 ? -11.078 32.062 8.688 1 89.25 102 PRO A O 1
ATOM 800 N N . PRO A 1 103 ? -12.055 32.188 6.621 1 91.44 103 PRO A N 1
ATOM 801 C CA . PRO A 1 103 ? -12.492 30.781 6.73 1 91.44 103 PRO A CA 1
ATOM 802 C C . PRO A 1 103 ? -11.328 29.812 6.961 1 91.44 103 PRO A C 1
ATOM 804 O O . PRO A 1 103 ? -10.227 30.031 6.438 1 91.44 103 PRO A O 1
ATOM 807 N N . ARG A 1 104 ? -11.594 28.828 7.82 1 92.56 104 ARG A N 1
ATOM 808 C CA . ARG A 1 104 ? -10.562 27.844 8.156 1 92.56 104 ARG A CA 1
ATOM 809 C C . ARG A 1 104 ? -11.055 26.422 7.91 1 92.56 104 ARG A C 1
ATOM 811 O O . ARG A 1 104 ? -12.195 26.094 8.227 1 92.56 104 ARG A O 1
ATOM 818 N N . VAL A 1 105 ? -10.188 25.672 7.238 1 96.25 105 VAL A N 1
ATOM 819 C CA . VAL A 1 105 ? -10.484 24.266 7.02 1 96.25 105 VAL A CA 1
ATOM 820 C C . VAL A 1 105 ? -9.383 23.406 7.645 1 96.25 105 VAL A C 1
ATOM 822 O O . VAL A 1 105 ? -8.195 23.703 7.496 1 96.25 105 VAL A O 1
ATOM 825 N N . GLU A 1 106 ? -9.867 22.375 8.367 1 97 106 GLU A N 1
ATOM 826 C CA . GLU A 1 106 ? -8.922 21.438 8.984 1 97 106 GLU A CA 1
ATOM 827 C C . GLU A 1 106 ? -9.203 20 8.547 1 97 106 GLU A C 1
ATOM 829 O O . GLU A 1 106 ? -10.344 19.656 8.25 1 97 106 GLU A O 1
ATOM 834 N N . TYR A 1 107 ? -8.156 19.266 8.484 1 97.5 107 TYR A N 1
ATOM 835 C CA . TYR A 1 107 ? -8.25 17.859 8.141 1 97.5 107 TYR A CA 1
ATOM 836 C C . TYR A 1 107 ? -7.746 16.969 9.273 1 97.5 107 TYR A C 1
ATOM 838 O O . TYR A 1 107 ? -6.754 17.312 9.93 1 97.5 107 TYR A O 1
ATOM 846 N N . GLU A 1 108 ? -8.461 15.891 9.469 1 96.12 108 GLU A N 1
ATOM 847 C CA . GLU A 1 108 ? -8.039 14.891 10.453 1 96.12 108 GLU A CA 1
ATOM 848 C C . GLU A 1 108 ? -8.281 13.477 9.938 1 96.12 108 GLU A C 1
ATOM 850 O O . GLU A 1 108 ? -9.281 13.219 9.266 1 96.12 108 GLU A O 1
ATOM 855 N N . PRO A 1 109 ? -7.41 12.57 10.297 1 94.06 109 PRO A N 1
ATOM 856 C CA . PRO A 1 109 ? -7.629 11.188 9.883 1 94.06 109 PRO A CA 1
ATOM 857 C C . PRO A 1 109 ? -8.836 10.547 10.57 1 94.06 109 PRO A C 1
ATOM 859 O O . PRO A 1 109 ? -9.102 10.828 11.742 1 94.06 109 PRO A O 1
ATOM 862 N N . THR A 1 110 ? -9.547 9.789 9.805 1 94.5 110 THR A N 1
ATOM 863 C CA . THR A 1 110 ? -10.617 8.984 10.383 1 94.5 110 THR A CA 1
ATOM 864 C C . THR A 1 110 ? -10.047 7.738 11.055 1 94.5 110 THR A C 1
ATOM 866 O O . THR A 1 110 ? -8.836 7.492 11 1 94.5 110 THR A O 1
ATOM 869 N N . GLU A 1 111 ? -10.945 7.008 11.672 1 89.62 111 GLU A N 1
ATOM 870 C CA . GLU A 1 111 ? -10.539 5.734 12.258 1 89.62 111 GLU A CA 1
ATOM 871 C C . GLU A 1 111 ? -10.016 4.777 11.195 1 89.62 111 GLU A C 1
ATOM 873 O O . GLU A 1 111 ? -9.07 4.02 11.445 1 89.62 111 GLU A O 1
ATOM 878 N N . ARG A 1 112 ? -10.625 4.895 10.008 1 91.19 112 ARG A N 1
ATOM 879 C CA . ARG A 1 112 ? -10.203 4.059 8.891 1 91.19 112 ARG A CA 1
ATOM 880 C C . ARG A 1 112 ? -8.766 4.379 8.484 1 91.19 112 ARG A C 1
ATOM 882 O O . ARG A 1 112 ? -7.988 3.473 8.188 1 91.19 112 ARG A O 1
ATOM 889 N N . ALA A 1 113 ? -8.492 5.633 8.469 1 90.88 113 ALA A N 1
ATOM 890 C CA . ALA A 1 113 ? -7.145 6.074 8.109 1 90.88 113 ALA A CA 1
ATOM 891 C C . ALA A 1 113 ? -6.133 5.691 9.188 1 90.88 113 ALA A C 1
ATOM 893 O O . ALA A 1 113 ? -5.039 5.215 8.875 1 90.88 113 ALA A O 1
ATOM 894 N N . ALA A 1 114 ? -6.574 5.852 10.398 1 86.62 114 ALA A N 1
ATOM 895 C CA . ALA A 1 114 ? -5.695 5.52 11.516 1 86.62 114 ALA A CA 1
ATOM 896 C C . ALA A 1 114 ? -5.344 4.035 11.516 1 86.62 114 ALA A C 1
ATOM 898 O O . ALA A 1 114 ? -4.223 3.654 11.867 1 86.62 114 ALA A O 1
ATOM 899 N N . ALA A 1 115 ? -6.246 3.279 11.086 1 85.56 115 ALA A N 1
ATOM 900 C CA . ALA A 1 115 ? -6.051 1.833 11.047 1 85.56 115 ALA A CA 1
ATOM 901 C C . ALA A 1 115 ? -5.047 1.438 9.969 1 85.56 115 ALA A C 1
ATOM 903 O O . ALA A 1 115 ? -4.559 0.306 9.953 1 85.56 115 ALA A O 1
ATOM 904 N N . LEU A 1 116 ? -4.68 2.371 9.094 1 86.12 116 LEU A N 1
ATOM 905 C CA . LEU A 1 116 ? -3.719 2.094 8.031 1 86.12 116 LEU A CA 1
ATOM 906 C C . LEU A 1 116 ? -2.299 2.42 8.484 1 86.12 116 LEU A C 1
ATOM 908 O O . LEU A 1 116 ? -1.329 2.023 7.836 1 86.12 116 LEU A O 1
ATOM 912 N N . PHE A 1 117 ? -2.182 3.084 9.586 1 81 117 PHE A N 1
ATOM 913 C CA . PHE A 1 117 ? -0.887 3.631 9.977 1 81 117 PHE A CA 1
ATOM 914 C C . PHE A 1 117 ? 0.128 2.516 10.203 1 81 117 PHE A C 1
ATOM 916 O O . PHE A 1 117 ? 1.3 2.654 9.844 1 81 117 PHE A O 1
ATOM 923 N N . PRO A 1 118 ? -0.281 1.348 10.641 1 77.5 118 PRO A N 1
ATOM 924 C CA . PRO A 1 118 ? 0.682 0.25 10.766 1 77.5 118 PRO A CA 1
ATOM 925 C C . PRO A 1 118 ? 1.29 -0.152 9.422 1 77.5 118 PRO A C 1
ATOM 927 O O . PRO A 1 118 ? 2.449 -0.571 9.367 1 77.5 118 PRO A O 1
ATOM 930 N N . VAL A 1 119 ? 0.524 -0.03 8.406 1 80.81 119 VAL A N 1
ATOM 931 C CA . VAL A 1 119 ? 1.019 -0.323 7.066 1 80.81 119 VAL A CA 1
ATOM 932 C C . VAL A 1 119 ? 2.176 0.614 6.727 1 80.81 119 VAL A C 1
ATOM 934 O O . VAL A 1 119 ? 3.174 0.189 6.141 1 80.81 119 VAL A O 1
ATOM 937 N N . PHE A 1 120 ? 2.105 1.82 7.211 1 78.62 120 PHE A N 1
ATOM 938 C CA . PHE A 1 120 ? 3.166 2.793 6.973 1 78.62 120 PHE A CA 1
ATOM 939 C C . PHE A 1 120 ? 4.453 2.373 7.676 1 78.62 120 PHE A C 1
ATOM 941 O O . PHE A 1 120 ? 5.535 2.453 7.094 1 78.62 120 PHE A O 1
ATOM 948 N N . GLY A 1 121 ? 4.254 1.959 8.875 1 77.38 121 GLY A N 1
ATOM 949 C CA . GLY A 1 121 ? 5.41 1.489 9.617 1 77.38 121 GLY A CA 1
ATOM 950 C C . GLY A 1 121 ? 6.117 0.327 8.953 1 77.38 121 GLY A C 1
ATOM 951 O O . GLY A 1 121 ? 7.348 0.321 8.844 1 77.38 121 GLY A O 1
ATOM 952 N N . HIS A 1 122 ? 5.359 -0.569 8.461 1 80.19 122 HIS A N 1
ATOM 953 C CA . HIS A 1 122 ? 5.926 -1.731 7.785 1 80.19 122 HIS A CA 1
ATOM 954 C C . HIS A 1 122 ? 6.656 -1.326 6.512 1 80.19 122 HIS A C 1
ATOM 956 O O . HIS A 1 122 ? 7.758 -1.815 6.238 1 80.19 122 HIS A O 1
ATOM 962 N N . LEU A 1 123 ? 6.07 -0.402 5.824 1 84 123 LEU A N 1
ATOM 963 C CA . LEU A 1 123 ? 6.68 0.036 4.574 1 84 123 LEU A CA 1
ATOM 964 C C . LEU A 1 123 ? 7.965 0.81 4.836 1 84 123 LEU A C 1
ATOM 966 O O . LEU A 1 123 ? 8.938 0.675 4.094 1 84 123 LEU A O 1
ATOM 970 N N . HIS A 1 124 ? 7.922 1.551 5.867 1 82 124 HIS A N 1
ATOM 971 C CA . HIS A 1 124 ? 9.125 2.287 6.234 1 82 124 HIS A CA 1
ATOM 972 C C . HIS A 1 124 ? 10.25 1.338 6.637 1 82 124 HIS A C 1
ATOM 974 O O . HIS A 1 124 ? 11.398 1.523 6.23 1 82 124 HIS A O 1
ATOM 980 N N . HIS A 1 125 ? 9.891 0.375 7.41 1 81.81 125 HIS A N 1
ATOM 981 C CA . HIS A 1 125 ? 10.891 -0.619 7.797 1 81.81 125 HIS A CA 1
ATOM 982 C C . HIS A 1 125 ? 11.414 -1.378 6.582 1 81.81 125 HIS A C 1
ATOM 984 O O . HIS A 1 125 ? 12.617 -1.613 6.461 1 81.81 125 HIS A O 1
ATOM 990 N N . TRP A 1 126 ? 10.523 -1.798 5.805 1 86.19 126 TRP A N 1
ATOM 991 C CA . TRP A 1 126 ? 10.906 -2.459 4.562 1 86.19 126 TRP A CA 1
ATOM 992 C C . TRP A 1 126 ? 11.898 -1.611 3.775 1 86.19 126 TRP A C 1
ATOM 994 O O . TRP A 1 126 ? 12.914 -2.119 3.297 1 86.19 126 TRP A O 1
ATOM 1004 N N . ALA A 1 127 ? 11.656 -0.314 3.742 1 87.12 127 ALA A N 1
ATOM 1005 C CA . ALA A 1 127 ? 12.469 0.591 2.938 1 87.12 127 ALA A CA 1
ATOM 1006 C C . ALA A 1 127 ? 13.836 0.812 3.58 1 87.12 127 ALA A C 1
ATOM 1008 O O . ALA A 1 127 ? 14.781 1.229 2.908 1 87.12 127 ALA A O 1
ATOM 1009 N N . LEU A 1 128 ? 13.867 0.59 4.859 1 85.06 128 LEU A N 1
ATOM 1010 C CA . LEU A 1 128 ? 15.148 0.678 5.559 1 85.06 128 LEU A CA 1
ATOM 1011 C C . LEU A 1 128 ? 16.016 -0.535 5.254 1 85.06 128 LEU A C 1
ATOM 1013 O O . LEU A 1 128 ? 17.25 -0.432 5.227 1 85.06 128 LEU A O 1
ATOM 1017 N N . GLU A 1 129 ? 15.398 -1.646 4.984 1 85.88 129 GLU A N 1
ATOM 1018 C CA . GLU A 1 129 ? 16.125 -2.902 4.797 1 85.88 129 GLU A CA 1
ATOM 1019 C C . GLU A 1 129 ? 16.406 -3.158 3.32 1 85.88 129 GLU A C 1
ATOM 1021 O O . GLU A 1 129 ? 17.391 -3.818 2.98 1 85.88 129 GLU A O 1
ATOM 1026 N N . TYR A 1 130 ? 15.398 -2.67 2.529 1 84.75 130 TYR A N 1
ATOM 1027 C CA . TYR A 1 130 ? 15.508 -3.004 1.113 1 84.75 130 TYR A CA 1
ATOM 1028 C C . TYR A 1 130 ? 15.531 -1.745 0.255 1 84.75 130 TYR A C 1
ATOM 1030 O O . TYR A 1 130 ? 15.094 -0.678 0.699 1 84.75 130 TYR A O 1
ATOM 1038 N N . GLU A 1 131 ? 16.297 -1.804 -0.812 1 75.12 131 GLU A N 1
ATOM 1039 C CA . GLU A 1 131 ? 16.266 -0.749 -1.819 1 75.12 131 GLU A CA 1
ATOM 1040 C C . GLU A 1 131 ? 15.508 -1.204 -3.068 1 75.12 131 GLU A C 1
ATOM 1042 O O . GLU A 1 131 ? 15.445 -2.4 -3.359 1 75.12 131 GLU A O 1
ATOM 1047 N N . LEU A 1 132 ? 14.68 -0.263 -3.6 1 73.56 132 LEU A N 1
ATOM 1048 C CA . LEU A 1 132 ? 14.062 -0.595 -4.879 1 73.56 132 LEU A CA 1
ATOM 1049 C C . LEU A 1 132 ? 15.031 -0.348 -6.031 1 73.56 132 LEU A C 1
ATOM 1051 O O . LEU A 1 132 ? 15.852 0.571 -5.973 1 73.56 132 LEU A O 1
ATOM 1055 N N . MET B 1 1 ? -12.875 -23.438 23.125 1 22.66 1 MET B N 1
ATOM 1056 C CA . MET B 1 1 ? -12.891 -22.938 21.75 1 22.66 1 MET B CA 1
ATOM 1057 C C . MET B 1 1 ? -12.281 -21.531 21.688 1 22.66 1 MET B C 1
ATOM 1059 O O . MET B 1 1 ? -12.852 -20.578 22.203 1 22.66 1 MET B O 1
ATOM 1063 N N . SER B 1 2 ? -10.992 -21.422 21.75 1 26.2 2 SER B N 1
ATOM 1064 C CA . SER B 1 2 ? -10.188 -20.234 22.031 1 26.2 2 SER B CA 1
ATOM 1065 C C . SER B 1 2 ? -10.375 -19.156 20.969 1 26.2 2 SER B C 1
ATOM 1067 O O . SER B 1 2 ? -10.414 -19.469 19.781 1 26.2 2 SER B O 1
ATOM 1069 N N . ASP B 1 3 ? -11.023 -18.078 21.328 1 28.78 3 ASP B N 1
ATOM 1070 C CA . ASP B 1 3 ? -11.453 -16.938 20.516 1 28.78 3 ASP B CA 1
ATOM 1071 C C . ASP B 1 3 ? -10.297 -16.406 19.672 1 28.78 3 ASP B C 1
ATOM 1073 O O . ASP B 1 3 ? -9.156 -16.344 20.141 1 28.78 3 ASP B O 1
ATOM 1077 N N . PRO B 1 4 ? -10.414 -16.609 18.375 1 33.88 4 PRO B N 1
ATOM 1078 C CA . PRO B 1 4 ? -9.336 -16.141 17.5 1 33.88 4 PRO B CA 1
ATOM 1079 C C . PRO B 1 4 ? -8.773 -14.789 17.938 1 33.88 4 PRO B C 1
ATOM 1081 O O . PRO B 1 4 ? -9.5 -13.961 18.5 1 33.88 4 PRO B O 1
ATOM 1084 N N . PRO B 1 5 ? -7.531 -14.75 18.344 1 37.09 5 PRO B N 1
ATOM 1085 C CA . PRO B 1 5 ? -7.027 -13.531 18.984 1 37.09 5 PRO B CA 1
ATOM 1086 C C . PRO B 1 5 ? -7.43 -12.266 18.219 1 37.09 5 PRO B C 1
ATOM 1088 O O . PRO B 1 5 ? -7.613 -12.305 17 1 37.09 5 PRO B O 1
ATOM 1091 N N . ASP B 1 6 ? -7.969 -11.234 18.844 1 32.75 6 ASP B N 1
ATOM 1092 C CA . ASP B 1 6 ? -8.484 -9.938 18.438 1 32.75 6 ASP B CA 1
ATOM 1093 C C . ASP B 1 6 ? -7.484 -9.211 17.531 1 32.75 6 ASP B C 1
ATOM 1095 O O . ASP B 1 6 ? -6.285 -9.188 17.828 1 32.75 6 ASP B O 1
ATOM 1099 N N . ALA B 1 7 ? -7.777 -9.141 16.266 1 36.19 7 ALA B N 1
ATOM 1100 C CA . ALA B 1 7 ? -7.031 -8.438 15.219 1 36.19 7 ALA B CA 1
ATOM 1101 C C . ALA B 1 7 ? -6.262 -7.258 15.797 1 36.19 7 ALA B C 1
ATOM 1103 O O . ALA B 1 7 ? -5.211 -6.875 15.273 1 36.19 7 ALA B O 1
ATOM 1104 N N . LEU B 1 8 ? -6.898 -6.582 16.828 1 39.91 8 LEU B N 1
ATOM 1105 C CA . LEU B 1 8 ? -6.461 -5.406 17.578 1 39.91 8 LEU B CA 1
ATOM 1106 C C . LEU B 1 8 ? -5.145 -5.68 18.297 1 39.91 8 LEU B C 1
ATOM 1108 O O . LEU B 1 8 ? -4.309 -4.785 18.438 1 39.91 8 LEU B O 1
ATOM 1112 N N . GLU B 1 9 ? -5.016 -6.758 18.828 1 38.19 9 GLU B N 1
ATOM 1113 C CA . GLU B 1 9 ? -3.896 -7.09 19.703 1 38.19 9 GLU B CA 1
ATOM 1114 C C . GLU B 1 9 ? -2.594 -7.199 18.922 1 38.19 9 GLU B C 1
ATOM 1116 O O . GLU B 1 9 ? -1.534 -6.805 19.406 1 38.19 9 GLU B O 1
ATOM 1121 N N . LEU B 1 10 ? -2.568 -7.824 17.891 1 38.16 10 LEU B N 1
ATOM 1122 C CA . LEU B 1 10 ? -1.423 -8.055 17.016 1 38.16 10 LEU B CA 1
ATOM 1123 C C . LEU B 1 10 ? -0.822 -6.738 16.547 1 38.16 10 LEU B C 1
ATOM 1125 O O . LEU B 1 10 ? 0.203 -6.727 15.852 1 38.16 10 LEU B O 1
ATOM 1129 N N . GLN B 1 11 ? -1.614 -5.711 16.375 1 41.66 11 GLN B N 1
ATOM 1130 C CA . GLN B 1 11 ? -1.464 -4.41 15.734 1 41.66 11 GLN B CA 1
ATOM 1131 C C . GLN B 1 11 ? -0.365 -3.588 16.406 1 41.66 11 GLN B C 1
ATOM 1133 O O . GLN B 1 11 ? -0.158 -2.422 16.062 1 41.66 11 GLN B O 1
ATOM 1138 N N . SER B 1 12 ? -0.165 -3.891 17.656 1 43 12 SER B N 1
ATOM 1139 C CA . SER B 1 12 ? 0.324 -2.859 18.562 1 43 12 SER B CA 1
ATOM 1140 C C . SER B 1 12 ? 1.741 -2.428 18.203 1 43 12 SER B C 1
ATOM 1142 O O . SER B 1 12 ? 2.42 -1.776 19 1 43 12 SER B O 1
ATOM 1144 N N . ARG B 1 13 ? 2.445 -3.295 17.406 1 43.72 13 ARG B N 1
ATOM 1145 C CA . ARG B 1 13 ? 3.828 -2.906 17.656 1 43.72 13 ARG B CA 1
ATOM 1146 C C . ARG B 1 13 ? 4.031 -1.414 17.406 1 43.72 13 ARG B C 1
ATOM 1148 O O . ARG B 1 13 ? 4.578 -0.708 18.266 1 43.72 13 ARG B O 1
ATOM 1155 N N . PHE B 1 14 ? 4.41 -1.086 16.016 1 50.88 14 PHE B N 1
ATOM 1156 C CA . PHE B 1 14 ? 4.977 0.256 15.953 1 50.88 14 PHE B CA 1
ATOM 1157 C C . PHE B 1 14 ? 3.945 1.3 16.375 1 50.88 14 PHE B C 1
ATOM 1159 O O . PHE B 1 14 ? 2.922 1.467 15.703 1 50.88 14 PHE B O 1
ATOM 1166 N N . SER B 1 15 ? 4.066 1.323 17.734 1 56.38 15 SER B N 1
ATOM 1167 C CA . SER B 1 15 ? 3.287 2.492 18.125 1 56.38 15 SER B CA 1
ATOM 1168 C C . SER B 1 15 ? 3.658 3.711 17.281 1 56.38 15 SER B C 1
ATOM 1170 O O . SER B 1 15 ? 4.734 3.752 16.688 1 56.38 15 SER B O 1
ATOM 1172 N N . ARG B 1 16 ? 2.711 4.391 17 1 63.91 16 ARG B N 1
ATOM 1173 C CA . ARG B 1 16 ? 2.971 5.684 16.375 1 63.91 16 ARG B CA 1
ATOM 1174 C C . ARG B 1 16 ? 4.25 6.309 16.922 1 63.91 16 ARG B C 1
ATOM 1176 O O . ARG B 1 16 ? 5.059 6.84 16.156 1 63.91 16 ARG B O 1
ATOM 1183 N N . GLU B 1 17 ? 4.363 6.102 18.141 1 67.19 17 GLU B N 1
ATOM 1184 C CA . GLU B 1 17 ? 5.504 6.73 18.812 1 67.19 17 GLU B CA 1
ATOM 1185 C C . GLU B 1 17 ? 6.816 6.094 18.359 1 67.19 17 GLU B C 1
ATOM 1187 O O . GLU B 1 17 ? 7.812 6.793 18.141 1 67.19 17 GLU B O 1
ATOM 1192 N N . GLU B 1 18 ? 6.746 4.879 18.188 1 68.5 18 GLU B N 1
ATOM 1193 C CA . GLU B 1 18 ? 7.953 4.176 17.75 1 68.5 18 GLU B CA 1
ATOM 1194 C C . GLU B 1 18 ? 8.32 4.547 16.312 1 68.5 18 GLU B C 1
ATOM 1196 O O . GLU B 1 18 ? 9.508 4.699 16 1 68.5 18 GLU B O 1
ATOM 1201 N N . ALA B 1 19 ? 7.379 4.715 15.578 1 67.94 19 ALA B N 1
ATOM 1202 C CA . ALA B 1 19 ? 7.625 5.082 14.18 1 67.94 19 ALA B CA 1
ATOM 1203 C C . ALA B 1 19 ? 8.172 6.504 14.078 1 67.94 19 ALA B C 1
ATOM 1205 O O . ALA B 1 19 ? 9.062 6.773 13.266 1 67.94 19 ALA B O 1
ATOM 1206 N N . VAL B 1 20 ? 7.688 7.309 14.93 1 68.44 20 VAL B N 1
ATOM 1207 C CA . VAL B 1 20 ? 8.156 8.688 14.945 1 68.44 20 VAL B CA 1
ATOM 1208 C C . VAL B 1 20 ? 9.617 8.734 15.398 1 68.44 20 VAL B C 1
ATOM 1210 O O . VAL B 1 20 ? 10.438 9.43 14.797 1 68.44 20 VAL B O 1
ATOM 1213 N N . GLU B 1 21 ? 9.812 7.977 16.406 1 72.75 21 GLU B N 1
ATOM 1214 C CA . GLU B 1 21 ? 11.172 7.941 16.938 1 72.75 21 GLU B CA 1
ATOM 1215 C C . GLU B 1 21 ? 12.156 7.398 15.898 1 72.75 21 GLU B C 1
ATOM 1217 O O . GLU B 1 21 ? 13.273 7.902 15.773 1 72.75 21 GLU B O 1
ATOM 1222 N N . LEU B 1 22 ? 11.742 6.426 15.25 1 72.69 22 LEU B N 1
ATOM 1223 C CA . LEU B 1 22 ? 12.594 5.844 14.219 1 72.69 22 LEU B CA 1
ATOM 1224 C C . LEU B 1 22 ? 12.844 6.848 13.094 1 72.69 22 LEU B C 1
ATOM 1226 O O . LEU B 1 22 ? 13.984 7.008 12.641 1 72.69 22 LEU B O 1
ATOM 1230 N N . ARG B 1 23 ? 11.891 7.5 12.672 1 71 23 ARG B N 1
ATOM 1231 C CA . ARG B 1 23 ? 12.016 8.492 11.609 1 71 23 ARG B CA 1
ATOM 1232 C C . ARG B 1 23 ? 12.938 9.633 12.039 1 71 23 ARG B C 1
ATOM 1234 O O . ARG B 1 23 ? 13.781 10.086 11.258 1 71 23 ARG B O 1
ATOM 1241 N N . GLU B 1 24 ? 12.773 10 13.219 1 74.62 24 GLU B N 1
ATOM 1242 C CA . GLU B 1 24 ? 13.531 11.148 13.711 1 74.62 24 GLU B CA 1
ATOM 1243 C C . GLU B 1 24 ? 14.984 10.758 14 1 74.62 24 GLU B C 1
ATOM 1245 O O . GLU B 1 24 ? 15.867 11.617 14.023 1 74.62 24 GLU B O 1
ATOM 1250 N N . SER B 1 25 ? 15.094 9.516 14.234 1 80.94 25 SER B N 1
ATOM 1251 C CA . SER B 1 25 ? 16.438 9.055 14.555 1 80.94 25 SER B CA 1
ATOM 1252 C C . SER B 1 25 ? 17.297 8.93 13.297 1 80.94 25 SER B C 1
ATOM 1254 O O . SER B 1 25 ? 18.531 8.883 13.375 1 80.94 25 SER B O 1
ATOM 1256 N N . LEU B 1 26 ? 16.672 8.961 12.203 1 82.56 26 LEU B N 1
ATOM 1257 C CA . LEU B 1 26 ? 17.391 8.781 10.945 1 82.56 26 LEU B CA 1
ATOM 1258 C C . LEU B 1 26 ? 17.984 10.094 10.461 1 82.56 26 LEU B C 1
ATOM 1260 O O . LEU B 1 26 ? 17.359 11.148 10.602 1 82.56 26 LEU B O 1
ATOM 1264 N N . GLU B 1 27 ? 19.266 10 9.977 1 89.69 27 GLU B N 1
ATOM 1265 C CA . GLU B 1 27 ? 19.844 11.164 9.312 1 89.69 27 GLU B CA 1
ATOM 1266 C C . GLU B 1 27 ? 18.922 11.68 8.211 1 89.69 27 GLU B C 1
ATOM 1268 O O . GLU B 1 27 ? 18.281 10.898 7.516 1 89.69 27 GLU B O 1
ATOM 1273 N N . PRO B 1 28 ? 18.875 12.984 8.125 1 86.19 28 PRO B N 1
ATOM 1274 C CA . PRO B 1 28 ? 17.953 13.586 7.164 1 86.19 28 PRO B CA 1
ATOM 1275 C C . PRO B 1 28 ? 18.062 12.969 5.77 1 86.19 28 PRO B C 1
ATOM 1277 O O . PRO B 1 28 ? 17.047 12.711 5.117 1 86.19 28 PRO B O 1
ATOM 1280 N N . ALA B 1 29 ? 19.25 12.703 5.312 1 87.81 29 ALA B N 1
ATOM 1281 C CA . ALA B 1 29 ? 19.422 12.117 3.988 1 87.81 29 ALA B CA 1
ATOM 1282 C C . ALA B 1 29 ? 18.828 10.719 3.926 1 87.81 29 ALA B C 1
ATOM 1284 O O . ALA B 1 29 ? 18.203 10.352 2.928 1 87.81 29 ALA B O 1
ATOM 1285 N N . LYS B 1 30 ? 19.031 9.961 4.977 1 87 30 LYS B N 1
ATOM 1286 C CA . LYS B 1 30 ? 18.484 8.609 5.031 1 87 30 LYS B CA 1
ATOM 1287 C C . LYS B 1 30 ? 16.969 8.633 5.121 1 87 30 LYS B C 1
ATOM 1289 O O . LYS B 1 30 ? 16.297 7.801 4.52 1 87 30 LYS B O 1
ATOM 1294 N N . ARG B 1 31 ? 16.469 9.57 5.832 1 83.38 31 ARG B N 1
ATOM 1295 C CA . ARG B 1 31 ? 15.023 9.727 5.938 1 83.38 31 ARG B CA 1
ATOM 1296 C C . ARG B 1 31 ? 14.406 10.016 4.574 1 83.38 31 ARG B C 1
ATOM 1298 O O . ARG B 1 31 ? 13.391 9.414 4.207 1 83.38 31 ARG B O 1
ATOM 1305 N N . ARG B 1 32 ? 15.047 10.875 3.828 1 83.56 32 ARG B N 1
ATOM 1306 C CA . ARG B 1 32 ? 14.547 11.219 2.5 1 83.56 32 ARG B CA 1
ATOM 1307 C C . ARG B 1 32 ? 14.609 10.016 1.564 1 83.56 32 ARG B C 1
ATOM 1309 O O . ARG B 1 32 ? 13.703 9.805 0.755 1 83.56 32 ARG B O 1
ATOM 1316 N N . GLN B 1 33 ? 15.633 9.305 1.745 1 87.12 33 GLN B N 1
ATOM 1317 C CA . GLN B 1 33 ? 15.789 8.117 0.916 1 87.12 33 GLN B CA 1
ATOM 1318 C C . GLN B 1 33 ? 14.695 7.094 1.214 1 87.12 33 GLN B C 1
ATOM 1320 O O . GLN B 1 33 ? 14.141 6.484 0.296 1 87.12 33 GLN B O 1
ATOM 1325 N N . VAL B 1 34 ? 14.445 6.906 2.457 1 85.44 34 VAL B N 1
ATOM 1326 C CA . VAL B 1 34 ? 13.422 5.953 2.879 1 85.44 34 VAL B CA 1
ATOM 1327 C C . VAL B 1 34 ? 12.055 6.41 2.383 1 85.44 34 VAL B C 1
ATOM 1329 O O . VAL B 1 34 ? 11.289 5.617 1.823 1 85.44 34 VAL B O 1
ATOM 1332 N N . GLU B 1 35 ? 11.781 7.625 2.51 1 80.62 35 GLU B N 1
ATOM 1333 C CA . GLU B 1 35 ? 10.508 8.18 2.068 1 80.62 35 GLU B CA 1
ATOM 1334 C C . GLU B 1 35 ? 10.328 8.031 0.56 1 80.62 35 GLU B C 1
ATOM 1336 O O . GLU B 1 35 ? 9.242 7.703 0.085 1 80.62 35 GLU B O 1
ATOM 1341 N N . ARG B 1 36 ? 11.367 8.25 -0.168 1 83.25 36 ARG B N 1
ATOM 1342 C CA . ARG B 1 36 ? 11.328 8.094 -1.619 1 83.25 36 ARG B CA 1
ATOM 1343 C C . ARG B 1 36 ? 11.094 6.641 -2.012 1 83.25 36 ARG B C 1
ATOM 1345 O O . ARG B 1 36 ? 10.312 6.355 -2.922 1 83.25 36 ARG B O 1
ATOM 1352 N N . THR B 1 37 ? 11.789 5.777 -1.318 1 87.56 37 THR B N 1
ATOM 1353 C CA . THR B 1 37 ? 11.633 4.352 -1.593 1 87.56 37 THR B CA 1
ATOM 1354 C C . THR B 1 37 ? 10.203 3.9 -1.345 1 87.56 37 THR B C 1
ATOM 1356 O O . THR B 1 37 ? 9.625 3.17 -2.154 1 87.56 37 THR B O 1
ATOM 1359 N N . VAL B 1 38 ? 9.672 4.371 -0.264 1 84.81 38 VAL B N 1
ATOM 1360 C CA . VAL B 1 38 ? 8.297 4.012 0.069 1 84.81 38 VAL B CA 1
ATOM 1361 C C . VAL B 1 38 ? 7.352 4.562 -0.995 1 84.81 38 VAL B C 1
ATOM 1363 O O . VAL B 1 38 ? 6.449 3.857 -1.457 1 84.81 38 VAL B O 1
ATOM 1366 N N . ALA B 1 39 ? 7.578 5.75 -1.388 1 80.5 39 ALA B N 1
ATOM 1367 C CA . ALA B 1 39 ? 6.73 6.375 -2.402 1 80.5 39 ALA B CA 1
ATOM 1368 C C . ALA B 1 39 ? 6.797 5.609 -3.719 1 80.5 39 ALA B C 1
ATOM 1370 O O . ALA B 1 39 ? 5.77 5.363 -4.355 1 80.5 39 ALA B O 1
ATOM 1371 N N . GLU B 1 40 ? 7.938 5.234 -4.105 1 85.25 40 GLU B N 1
ATOM 1372 C CA . GLU B 1 40 ? 8.125 4.48 -5.34 1 85.25 40 GLU B CA 1
ATOM 1373 C C . GLU B 1 40 ? 7.438 3.119 -5.27 1 85.25 40 GLU B C 1
ATOM 1375 O O . GLU B 1 40 ? 6.832 2.67 -6.242 1 85.25 40 GLU B O 1
ATOM 1380 N N . LEU B 1 41 ? 7.613 2.525 -4.156 1 88.06 41 LEU B N 1
ATOM 1381 C CA . LEU B 1 41 ? 6.977 1.229 -3.949 1 88.06 41 LEU B CA 1
ATOM 1382 C C . LEU B 1 41 ? 5.457 1.351 -4.043 1 88.06 41 LEU B C 1
ATOM 1384 O O . LEU B 1 41 ? 4.809 0.551 -4.719 1 88.06 41 LEU B O 1
ATOM 1388 N N . LEU B 1 42 ? 4.969 2.326 -3.389 1 83.56 42 LEU B N 1
ATOM 1389 C CA . LEU B 1 42 ? 3.525 2.521 -3.389 1 83.56 42 LEU B CA 1
ATOM 1390 C C . LEU B 1 42 ? 3.023 2.869 -4.789 1 83.56 42 LEU B C 1
ATOM 1392 O O . LEU B 1 42 ? 1.937 2.445 -5.184 1 83.56 42 LEU B O 1
ATOM 1396 N N . ASP B 1 43 ? 3.785 3.672 -5.473 1 81.44 43 ASP B N 1
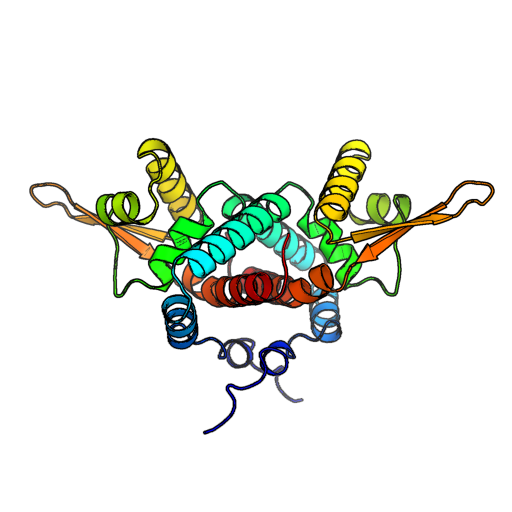ATOM 1397 C CA . ASP B 1 43 ? 3.432 3.99 -6.855 1 81.44 43 ASP B CA 1
ATOM 1398 C C . ASP B 1 43 ? 3.312 2.723 -7.695 1 81.44 43 ASP B C 1
ATOM 1400 O O . ASP B 1 43 ? 2.352 2.561 -8.453 1 81.44 43 ASP B O 1
ATOM 1404 N N . LEU B 1 44 ? 4.203 1.84 -7.531 1 87.81 44 LEU B N 1
ATOM 1405 C CA . LEU B 1 44 ? 4.203 0.577 -8.258 1 87.81 44 LEU B CA 1
ATOM 1406 C C . LEU B 1 44 ? 3.039 -0.306 -7.816 1 87.81 44 LEU B C 1
ATOM 1408 O O . LEU B 1 44 ? 2.305 -0.838 -8.648 1 87.81 44 LEU B O 1
ATOM 1412 N N . LEU B 1 45 ? 2.811 -0.391 -6.488 1 86.69 45 LEU B N 1
ATOM 1413 C CA . LEU B 1 45 ? 1.798 -1.291 -5.945 1 86.69 45 LEU B CA 1
ATOM 1414 C C . LEU B 1 45 ? 0.396 -0.749 -6.207 1 86.69 45 LEU B C 1
ATOM 1416 O O . LEU B 1 45 ? -0.583 -1.496 -6.148 1 86.69 45 LEU B O 1
ATOM 1420 N N . GLY B 1 46 ? 0.343 0.508 -6.422 1 81.38 46 GLY B N 1
ATOM 1421 C CA . GLY B 1 46 ? -0.941 1.139 -6.688 1 81.38 46 GLY B CA 1
ATOM 1422 C C . GLY B 1 46 ? -1.412 0.961 -8.117 1 81.38 46 GLY B C 1
ATOM 1423 O O . GLY B 1 46 ? -2.574 1.225 -8.43 1 81.38 46 GLY B O 1
ATOM 1424 N N . LYS B 1 47 ? -0.531 0.523 -8.93 1 83.19 47 LYS B N 1
ATOM 1425 C CA . LYS B 1 47 ? -0.94 0.269 -10.305 1 83.19 47 LYS B CA 1
ATOM 1426 C C . LYS B 1 47 ? -1.958 -0.866 -10.375 1 83.19 47 LYS B C 1
ATOM 1428 O O . LYS B 1 47 ? -1.94 -1.776 -9.547 1 83.19 47 LYS B O 1
ATOM 1433 N N . ALA B 1 48 ? -2.695 -0.755 -11.453 1 79.94 48 ALA B N 1
ATOM 1434 C CA . ALA B 1 48 ? -3.74 -1.76 -11.633 1 79.94 48 ALA B CA 1
ATOM 1435 C C . ALA B 1 48 ? -3.148 -3.166 -11.664 1 79.94 48 ALA B C 1
ATOM 1437 O O . ALA B 1 48 ? -2.141 -3.41 -12.328 1 79.94 48 ALA B O 1
ATOM 1438 N N . HIS B 1 49 ? -3.586 -4.109 -10.828 1 82.56 49 HIS B N 1
ATOM 1439 C CA . HIS B 1 49 ? -3.324 -5.547 -10.797 1 82.56 49 HIS B CA 1
ATOM 1440 C C . HIS B 1 49 ? -2.004 -5.848 -10.094 1 82.56 49 HIS B C 1
ATOM 1442 O O . HIS B 1 49 ? -1.678 -7.012 -9.852 1 82.56 49 HIS B O 1
ATOM 1448 N N . ALA B 1 50 ? -1.17 -4.824 -9.805 1 87.38 50 ALA B N 1
ATOM 1449 C CA . ALA B 1 50 ? 0.127 -5.098 -9.188 1 87.38 50 ALA B CA 1
ATOM 1450 C C . ALA B 1 50 ? -0.032 -5.895 -7.898 1 87.38 50 ALA B C 1
ATOM 1452 O O . ALA B 1 50 ? 0.648 -6.902 -7.695 1 87.38 50 ALA B O 1
ATOM 1453 N N . MET B 1 51 ? -0.871 -5.504 -7.09 1 81.31 51 MET B N 1
ATOM 1454 C CA . MET B 1 51 ? -1.089 -6.184 -5.816 1 81.31 51 MET B CA 1
ATOM 1455 C C . MET B 1 51 ? -1.697 -7.566 -6.039 1 81.31 51 MET B C 1
ATOM 1457 O O . MET B 1 51 ? -1.368 -8.516 -5.324 1 81.31 51 MET B O 1
ATOM 1461 N N . ALA B 1 52 ? -2.594 -7.629 -6.988 1 81.75 52 ALA B N 1
ATOM 1462 C CA . ALA B 1 52 ? -3.197 -8.922 -7.301 1 81.75 52 ALA B CA 1
ATOM 1463 C C . ALA B 1 52 ? -2.141 -9.93 -7.758 1 81.75 52 ALA B C 1
ATOM 1465 O O . ALA B 1 52 ? -2.166 -11.094 -7.352 1 81.75 52 ALA B O 1
ATOM 1466 N N . VAL B 1 53 ? -1.26 -9.398 -8.508 1 89.62 53 VAL B N 1
ATOM 1467 C CA . VAL B 1 53 ? -0.183 -10.258 -8.992 1 89.62 53 VAL B CA 1
ATOM 1468 C C . VAL B 1 53 ? 0.677 -10.727 -7.82 1 89.62 53 VAL B C 1
ATOM 1470 O O . VAL B 1 53 ? 0.942 -11.922 -7.68 1 89.62 53 VAL B O 1
ATOM 1473 N N . LEU B 1 54 ? 1.021 -9.844 -6.984 1 88.94 54 LEU B N 1
ATOM 1474 C CA . LEU B 1 54 ? 1.868 -10.203 -5.852 1 88.94 54 LEU B CA 1
ATOM 1475 C C . LEU B 1 54 ? 1.128 -11.125 -4.891 1 88.94 54 LEU B C 1
ATOM 1477 O O . LEU B 1 54 ? 1.726 -12.039 -4.32 1 88.94 54 LEU B O 1
ATOM 1481 N N . SER B 1 55 ? -0.092 -10.836 -4.711 1 81.62 55 SER B N 1
ATOM 1482 C CA . SER B 1 55 ? -0.897 -11.656 -3.812 1 81.62 55 SER B CA 1
ATOM 1483 C C . SER B 1 55 ? -0.965 -13.102 -4.293 1 81.62 55 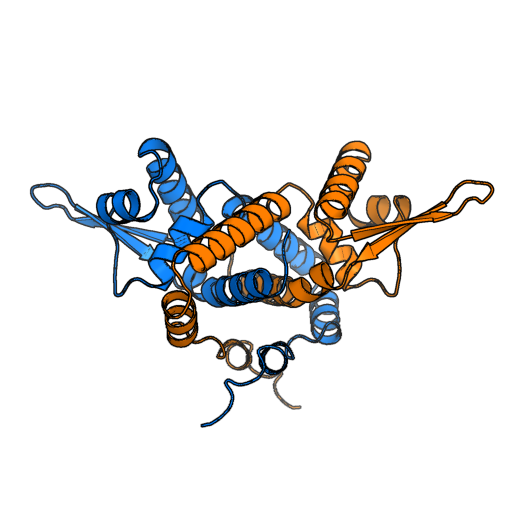SER B C 1
ATOM 1485 O O . SER B 1 55 ? -1.008 -14.031 -3.484 1 81.62 55 SER B O 1
ATOM 1487 N N . ALA B 1 56 ? -1.033 -13.273 -5.559 1 85.25 56 ALA B N 1
ATOM 1488 C CA . ALA B 1 56 ? -1.063 -14.625 -6.113 1 85.25 56 ALA B CA 1
ATOM 1489 C C . ALA B 1 56 ? 0.146 -15.43 -5.648 1 85.25 56 ALA B C 1
ATOM 1491 O O . ALA B 1 56 ? 0.044 -16.641 -5.426 1 85.25 56 ALA B O 1
ATOM 1492 N N . PHE B 1 57 ? 1.23 -14.711 -5.414 1 87.94 57 PHE B N 1
ATOM 1493 C CA . PHE B 1 57 ? 2.451 -15.391 -4.992 1 87.94 57 PHE B CA 1
ATOM 1494 C C . PHE B 1 57 ? 2.424 -15.672 -3.496 1 87.94 57 PHE B C 1
ATOM 1496 O O . PHE B 1 57 ? 3.105 -16.578 -3.02 1 87.94 57 PHE B O 1
ATOM 1503 N N . ALA B 1 58 ? 1.757 -14.828 -2.826 1 78.06 58 ALA B N 1
ATOM 1504 C CA . ALA B 1 58 ? 1.7 -14.984 -1.375 1 78.06 58 ALA B CA 1
ATOM 1505 C C . ALA B 1 58 ? 1.03 -16.312 -0.993 1 78.06 58 ALA B C 1
ATOM 1507 O O . ALA B 1 58 ? 1.348 -16.891 0.044 1 78.06 58 ALA B O 1
ATOM 1508 N N . PHE B 1 59 ? 0.248 -16.781 -1.882 1 75.38 59 PHE B N 1
ATOM 1509 C CA . PHE B 1 59 ? -0.52 -17.969 -1.552 1 75.38 59 PHE B CA 1
ATOM 1510 C C . PHE B 1 59 ? -0.087 -19.156 -2.418 1 75.38 59 PHE B C 1
ATOM 1512 O O . PHE B 1 59 ? -0.657 -20.234 -2.322 1 75.38 59 PHE B O 1
ATOM 1519 N N . ALA B 1 60 ? 0.8 -18.922 -3.193 1 81 60 ALA B N 1
ATOM 1520 C CA . ALA B 1 60 ? 1.276 -19.984 -4.078 1 81 60 ALA B CA 1
ATOM 1521 C C . ALA B 1 60 ? 2.273 -20.891 -3.359 1 81 60 ALA B C 1
ATOM 1523 O O . ALA B 1 60 ? 2.982 -20.438 -2.453 1 81 60 ALA B O 1
ATOM 1524 N N . ASP B 1 61 ? 2.291 -22.109 -3.641 1 82.25 61 ASP B N 1
ATOM 1525 C CA . ASP B 1 61 ? 3.209 -23.078 -3.068 1 82.25 61 ASP B CA 1
ATOM 1526 C C . ASP B 1 61 ? 4.543 -23.094 -3.812 1 82.25 61 ASP B C 1
ATOM 1528 O O . ASP B 1 61 ? 5.465 -23.812 -3.439 1 82.25 61 ASP B O 1
ATOM 1532 N N . GLY B 1 62 ? 4.703 -22.359 -4.773 1 87.38 62 GLY B N 1
ATOM 1533 C CA . GLY B 1 62 ? 5.902 -22.312 -5.594 1 87.38 62 GLY B CA 1
ATOM 1534 C C . GLY B 1 62 ? 5.84 -21.25 -6.68 1 87.38 62 GLY B C 1
ATOM 1535 O O . GLY B 1 62 ? 4.984 -20.375 -6.637 1 87.38 62 GLY B O 1
ATOM 1536 N N . PRO B 1 63 ? 6.855 -21.406 -7.613 1 94.81 63 PRO B N 1
ATOM 1537 C CA . PRO B 1 63 ? 6.867 -20.453 -8.727 1 94.81 63 PRO B CA 1
ATOM 1538 C C . PRO B 1 63 ? 5.598 -20.531 -9.578 1 94.81 63 PRO B C 1
ATOM 1540 O O . PRO B 1 63 ? 4.957 -21.578 -9.648 1 94.81 63 PRO B O 1
ATOM 1543 N N . LEU B 1 64 ? 5.273 -19.422 -10.156 1 95.5 64 LEU B N 1
ATOM 1544 C CA . LEU B 1 64 ? 4.117 -19.359 -11.039 1 95.5 64 LEU B CA 1
ATOM 1545 C C . LEU B 1 64 ? 4.535 -18.969 -12.453 1 95.5 64 LEU B C 1
ATOM 1547 O O . LEU B 1 64 ? 5.535 -18.266 -12.641 1 95.5 64 LEU B O 1
ATOM 1551 N N . ARG B 1 65 ? 3.732 -19.484 -13.352 1 95.81 65 ARG B N 1
ATOM 1552 C CA . ARG B 1 65 ? 3.928 -19.125 -14.75 1 95.81 65 ARG B CA 1
ATOM 1553 C C . ARG B 1 65 ? 2.904 -18.078 -15.195 1 95.81 65 ARG B C 1
ATOM 1555 O O . ARG B 1 65 ? 1.938 -17.812 -14.484 1 95.81 65 ARG B O 1
ATOM 1562 N N . PHE B 1 66 ? 3.238 -17.484 -16.422 1 95.5 66 PHE B N 1
ATOM 1563 C CA . PHE B 1 66 ? 2.348 -16.484 -16.984 1 95.5 66 PHE B CA 1
ATOM 1564 C C . PHE B 1 66 ? 0.92 -17.016 -17.078 1 95.5 66 PHE B C 1
ATOM 1566 O O . PHE B 1 66 ? -0.023 -16.328 -16.656 1 95.5 66 PHE B O 1
ATOM 1573 N N . SER B 1 67 ? 0.798 -18.203 -17.484 1 93.19 67 SER B N 1
ATOM 1574 C CA . SER B 1 67 ? -0.52 -18.781 -17.688 1 93.19 67 SER B CA 1
ATOM 1575 C C . SER B 1 67 ? -1.252 -18.984 -16.375 1 93.19 67 SER B C 1
ATOM 1577 O O . SER B 1 67 ? -2.475 -18.844 -16.312 1 93.19 67 SER B O 1
ATOM 1579 N N . ASP B 1 68 ? -0.535 -19.406 -15.312 1 92.25 68 ASP B N 1
ATOM 1580 C CA . ASP B 1 68 ? -1.135 -19.547 -13.992 1 92.25 68 ASP B CA 1
ATOM 1581 C C . ASP B 1 68 ? -1.765 -18.234 -13.531 1 92.25 68 ASP B C 1
ATOM 1583 O O . ASP B 1 68 ? -2.887 -18.219 -13.023 1 92.25 68 ASP B O 1
ATOM 1587 N N . LEU B 1 69 ? -1.051 -17.125 -13.758 1 92.62 69 LEU B N 1
ATOM 1588 C CA . LEU B 1 69 ? -1.491 -15.805 -13.32 1 92.62 69 LEU B CA 1
ATOM 1589 C C . LEU B 1 69 ? -2.652 -15.312 -14.18 1 92.62 69 LEU B C 1
ATOM 1591 O O . LEU B 1 69 ? -3.602 -14.719 -13.664 1 92.62 69 LEU B O 1
ATOM 1595 N N . GLU B 1 70 ? -2.566 -15.539 -15.477 1 90.19 70 GLU B N 1
ATOM 1596 C CA . GLU B 1 70 ? -3.643 -15.148 -16.375 1 90.19 70 GLU B CA 1
ATOM 1597 C C . GLU B 1 70 ? -4.969 -15.781 -15.977 1 90.19 70 GLU B C 1
ATOM 1599 O O . GLU B 1 70 ? -6 -15.109 -15.945 1 90.19 70 GLU B O 1
ATOM 1604 N N . ASP B 1 71 ? -4.949 -17.016 -15.641 1 83.5 71 ASP B N 1
ATOM 1605 C CA . ASP B 1 71 ? -6.133 -17.781 -15.266 1 83.5 71 ASP B CA 1
ATOM 1606 C C . ASP B 1 71 ? -6.715 -17.281 -13.945 1 83.5 71 ASP B C 1
ATOM 1608 O O . ASP B 1 71 ? -7.938 -17.172 -13.805 1 83.5 71 ASP B O 1
ATOM 1612 N N . ASP B 1 72 ? -5.867 -16.969 -13.031 1 79.56 72 ASP B N 1
ATOM 1613 C CA . ASP B 1 72 ? -6.273 -16.625 -11.672 1 79.56 72 ASP B CA 1
ATOM 1614 C C . ASP B 1 72 ? -6.809 -15.195 -11.609 1 79.56 72 ASP B C 1
ATOM 1616 O O . ASP B 1 72 ? -7.77 -14.914 -10.891 1 79.56 72 ASP B O 1
ATOM 1620 N N . LEU B 1 73 ? -6.262 -14.188 -12.336 1 81.69 73 LEU B N 1
ATOM 1621 C CA . LEU B 1 73 ? -6.508 -12.773 -12.109 1 81.69 73 LEU B CA 1
ATOM 1622 C C . LEU B 1 73 ? -7.43 -12.203 -13.18 1 81.69 73 LEU B C 1
ATOM 1624 O O . LEU B 1 73 ? -7.953 -11.094 -13.031 1 81.69 73 LEU B O 1
ATOM 1628 N N . GLU B 1 74 ? -7.77 -12.93 -14.203 1 80.56 74 GLU B N 1
ATOM 1629 C CA . GLU B 1 74 ? -8.586 -12.398 -15.281 1 80.56 74 GLU B CA 1
ATOM 1630 C C . GLU B 1 74 ? -8.07 -11.031 -15.742 1 80.56 74 GLU B C 1
ATOM 1632 O O . GLU B 1 74 ? -8.844 -10.078 -15.859 1 80.56 74 GLU B O 1
ATOM 1637 N N . ILE B 1 75 ? -6.816 -10.906 -16 1 84.44 75 ILE B N 1
ATOM 1638 C CA . ILE B 1 75 ? -6.094 -9.727 -16.453 1 84.44 75 ILE B CA 1
ATOM 1639 C C . ILE B 1 75 ? -5.684 -9.891 -17.922 1 84.44 75 ILE B C 1
ATOM 1641 O O . ILE B 1 75 ? -5.297 -10.984 -18.344 1 84.44 75 ILE B O 1
ATOM 1645 N N . ALA B 1 76 ? -5.824 -8.812 -18.672 1 90.94 76 ALA B N 1
ATOM 1646 C CA . ALA B 1 76 ? -5.352 -8.844 -20.062 1 90.94 76 ALA B CA 1
ATOM 1647 C C . ALA B 1 76 ? -3.881 -9.242 -20.125 1 90.94 76 ALA B C 1
ATOM 1649 O O . ALA B 1 76 ? -3.074 -8.805 -19.312 1 90.94 76 ALA B O 1
ATOM 1650 N N . PRO B 1 77 ? -3.58 -10.086 -21.125 1 94.12 77 PRO B N 1
ATOM 1651 C CA . PRO B 1 77 ? -2.213 -10.602 -21.219 1 94.12 77 PRO B CA 1
ATOM 1652 C C . PRO B 1 77 ? -1.167 -9.492 -21.297 1 94.12 77 PRO B C 1
ATOM 1654 O O . PRO B 1 77 ? -0.105 -9.594 -20.688 1 94.12 77 PRO B O 1
ATOM 1657 N N . ASN B 1 78 ? -1.446 -8.492 -22.031 1 94.69 78 ASN B N 1
ATOM 1658 C CA . ASN B 1 78 ? -0.487 -7.398 -22.156 1 94.69 78 ASN B CA 1
ATOM 1659 C C . ASN B 1 78 ? -0.265 -6.684 -20.812 1 94.69 78 ASN B C 1
ATOM 1661 O O . ASN B 1 78 ? 0.868 -6.348 -20.469 1 94.69 78 ASN B O 1
ATOM 1665 N N . THR B 1 79 ? -1.32 -6.473 -20.141 1 93.75 79 THR B N 1
ATOM 1666 C CA . THR B 1 79 ? -1.242 -5.836 -18.828 1 93.75 79 THR B CA 1
ATOM 1667 C C . THR B 1 79 ? -0.473 -6.715 -17.859 1 93.75 79 THR B C 1
ATOM 1669 O O . THR B 1 79 ? 0.358 -6.219 -17.094 1 93.75 79 THR B O 1
ATOM 1672 N N . LEU B 1 80 ? -0.768 -7.988 -17.938 1 95.12 80 LE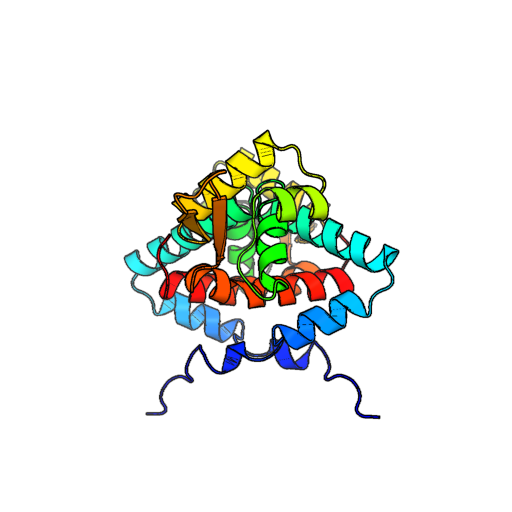U B N 1
ATOM 1673 C CA . LEU B 1 80 ? -0.063 -8.922 -17.062 1 95.12 80 LEU B CA 1
ATOM 1674 C C . LEU B 1 80 ? 1.434 -8.914 -17.359 1 95.12 80 LEU B C 1
ATOM 1676 O O . LEU B 1 80 ? 2.252 -8.867 -16.438 1 95.12 80 LEU B O 1
ATOM 1680 N N . SER B 1 81 ? 1.774 -8.945 -18.625 1 96.19 81 SER B N 1
ATOM 1681 C CA . SER B 1 81 ? 3.18 -8.922 -19.016 1 96.19 81 SER B CA 1
ATOM 1682 C C . SER B 1 81 ? 3.875 -7.664 -18.5 1 96.19 81 SER B C 1
ATOM 1684 O O . SER B 1 81 ? 4.98 -7.734 -17.953 1 96.19 81 SER B O 1
ATOM 1686 N N . ALA B 1 82 ? 3.238 -6.566 -18.672 1 96 82 ALA B N 1
ATOM 1687 C CA . ALA B 1 82 ? 3.789 -5.293 -18.219 1 96 82 ALA B CA 1
ATOM 1688 C C . ALA B 1 82 ? 3.988 -5.289 -16.703 1 96 82 ALA B C 1
ATOM 1690 O O . ALA B 1 82 ? 5.027 -4.84 -16.203 1 96 82 ALA B O 1
ATOM 1691 N N . ARG B 1 83 ? 3.066 -5.797 -15.969 1 94.25 83 ARG B N 1
ATOM 1692 C CA . ARG B 1 83 ? 3.137 -5.836 -14.508 1 94.25 83 ARG B CA 1
ATOM 1693 C C . ARG B 1 83 ? 4.254 -6.758 -14.039 1 94.25 83 ARG B C 1
ATOM 1695 O O . ARG B 1 83 ? 5.008 -6.414 -13.125 1 94.25 83 ARG B O 1
ATOM 1702 N N . LEU B 1 84 ? 4.32 -7.914 -14.688 1 96.62 84 LEU B N 1
ATOM 1703 C CA . LEU B 1 84 ? 5.367 -8.859 -14.328 1 96.62 84 LEU B CA 1
ATOM 1704 C C . LEU B 1 84 ? 6.75 -8.266 -14.586 1 96.62 84 LEU B C 1
ATOM 1706 O O . LEU B 1 84 ? 7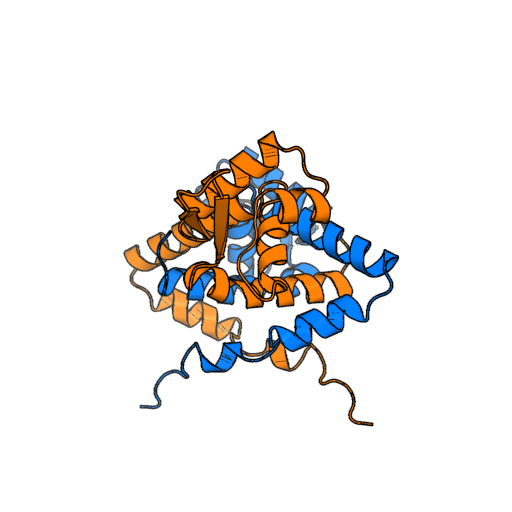.66 -8.43 -13.773 1 96.62 84 LEU B O 1
ATOM 1710 N N . GLN B 1 85 ? 6.859 -7.566 -15.672 1 97.06 85 GLN B N 1
ATOM 1711 C CA . GLN B 1 85 ? 8.125 -6.914 -15.984 1 97.06 85 GLN B CA 1
ATOM 1712 C C . GLN B 1 85 ? 8.461 -5.84 -14.953 1 97.06 85 GLN B C 1
ATOM 1714 O O . GLN B 1 85 ? 9.594 -5.766 -14.469 1 97.06 85 GLN B O 1
ATOM 1719 N N . GLU B 1 86 ? 7.543 -5.039 -14.625 1 95.88 86 GLU B N 1
ATOM 1720 C CA . GLU B 1 86 ? 7.75 -3.957 -13.664 1 95.88 86 GLU B CA 1
ATOM 1721 C C . GLU B 1 86 ? 8.133 -4.504 -12.297 1 95.88 86 GLU B C 1
ATOM 1723 O O . GLU B 1 86 ? 9.023 -3.967 -11.633 1 95.88 86 GLU B O 1
ATOM 1728 N N . LEU B 1 87 ? 7.438 -5.543 -11.883 1 95.69 87 LEU B N 1
ATOM 1729 C CA . LEU B 1 87 ? 7.723 -6.16 -10.594 1 95.69 87 LEU B CA 1
ATOM 1730 C C . LEU B 1 87 ? 9.094 -6.828 -10.602 1 95.69 87 LEU B C 1
ATOM 1732 O O . LEU B 1 87 ? 9.797 -6.828 -9.586 1 95.69 87 LEU B O 1
ATOM 1736 N N . THR B 1 88 ? 9.477 -7.359 -11.75 1 96.81 88 THR B N 1
ATOM 1737 C CA . THR B 1 88 ? 10.812 -7.941 -11.906 1 96.81 88 THR B CA 1
ATOM 1738 C C . THR B 1 88 ? 11.883 -6.852 -11.898 1 96.81 88 THR B C 1
ATOM 1740 O O . THR B 1 88 ? 12.891 -6.973 -11.195 1 96.81 88 THR B O 1
ATOM 1743 N N . ASP B 1 89 ? 11.609 -5.762 -12.625 1 95.81 89 ASP B N 1
ATOM 1744 C CA . ASP B 1 89 ? 12.547 -4.641 -12.688 1 95.81 89 ASP B CA 1
ATOM 1745 C C . ASP B 1 89 ? 12.75 -4.023 -11.305 1 95.81 89 ASP B C 1
ATOM 1747 O O . ASP B 1 89 ? 13.852 -3.559 -10.984 1 95.81 89 ASP B O 1
ATOM 1751 N N . ALA B 1 90 ? 11.734 -4.086 -10.531 1 94.19 90 ALA B N 1
ATOM 1752 C CA . ALA B 1 90 ? 11.797 -3.508 -9.195 1 94.19 90 ALA B CA 1
ATOM 1753 C C . ALA B 1 90 ? 12.453 -4.473 -8.211 1 94.19 90 ALA B C 1
ATOM 1755 O O . ALA B 1 90 ? 12.641 -4.137 -7.039 1 94.19 90 ALA B O 1
ATOM 1756 N N . GLY B 1 91 ? 12.703 -5.629 -8.68 1 94.94 91 GLY B N 1
ATOM 1757 C CA . GLY B 1 91 ? 13.375 -6.605 -7.844 1 94.94 91 GLY B CA 1
ATOM 1758 C C . GLY B 1 91 ? 12.43 -7.359 -6.926 1 94.94 91 GLY B C 1
ATOM 1759 O O . GLY B 1 91 ? 12.859 -7.961 -5.941 1 94.94 91 GLY B O 1
ATOM 1760 N N . LEU B 1 92 ? 11.188 -7.312 -7.176 1 95.19 92 LEU B N 1
ATOM 1761 C CA . LEU B 1 92 ? 10.203 -7.984 -6.328 1 95.19 92 LEU B CA 1
ATOM 1762 C C . LEU B 1 92 ? 9.93 -9.398 -6.832 1 95.19 92 LEU B C 1
ATOM 1764 O O . LEU B 1 92 ? 9.484 -10.258 -6.066 1 95.19 92 LEU B O 1
ATOM 1768 N N . LEU B 1 93 ? 10.172 -9.641 -8.094 1 96.62 93 LEU B N 1
ATOM 1769 C CA . LEU B 1 93 ? 10.039 -10.977 -8.672 1 96.62 93 LEU B CA 1
ATOM 1770 C C . LEU B 1 93 ? 11.344 -11.414 -9.328 1 96.62 93 LEU B C 1
ATOM 1772 O O . LEU B 1 93 ? 12.055 -10.594 -9.914 1 96.62 93 LEU B O 1
ATOM 1776 N N . ASN B 1 94 ? 11.617 -12.625 -9.148 1 97.06 94 ASN B N 1
ATOM 1777 C CA . ASN B 1 94 ? 12.648 -13.289 -9.945 1 97.06 94 ASN B CA 1
ATOM 1778 C C . ASN B 1 94 ? 12.047 -14.008 -11.148 1 97.06 94 ASN B C 1
ATOM 1780 O O . ASN B 1 94 ? 11.117 -14.805 -11 1 97.06 94 ASN B O 1
ATOM 1784 N N . ARG B 1 95 ? 12.5 -13.617 -12.289 1 96.94 95 ARG B N 1
ATOM 1785 C CA . ARG B 1 95 ? 12.078 -14.273 -13.523 1 96.94 95 ARG B CA 1
ATOM 1786 C C . ARG B 1 95 ? 13.109 -15.305 -13.977 1 96.94 95 ARG B C 1
ATOM 1788 O O . ARG B 1 95 ? 14.25 -14.953 -14.289 1 96.94 95 ARG B O 1
ATOM 1795 N N . GLU B 1 96 ? 12.742 -16.531 -14.023 1 96.38 96 GLU B N 1
ATOM 1796 C CA . GLU B 1 96 ? 13.641 -17.609 -14.438 1 96.38 96 GLU B CA 1
ATOM 1797 C C . GLU B 1 96 ? 13.18 -18.234 -15.758 1 96.38 96 GLU B C 1
ATOM 1799 O O . GLU B 1 96 ? 12.047 -18.703 -15.859 1 96.38 96 GLU B O 1
ATOM 1804 N N . SER B 1 97 ? 14.086 -18.219 -16.703 1 94.75 97 SER B N 1
ATOM 1805 C CA . SER B 1 97 ? 13.805 -18.812 -18 1 94.75 97 SER B CA 1
ATOM 1806 C C . SER B 1 97 ? 14.453 -20.188 -18.125 1 94.75 97 SER B C 1
ATOM 1808 O O . SER B 1 97 ? 15.602 -20.375 -17.734 1 94.75 97 SER B O 1
ATOM 1810 N N . TYR B 1 98 ? 13.641 -21.109 -18.578 1 93.12 98 TYR B N 1
ATOM 1811 C CA . TYR B 1 98 ? 14.125 -22.469 -18.828 1 93.12 98 TYR B CA 1
ATOM 1812 C C . TYR B 1 98 ? 14.18 -22.75 -20.328 1 93.12 98 TYR B C 1
ATOM 1814 O O . TYR B 1 98 ? 13.18 -22.594 -21.031 1 93.12 98 TYR B O 1
ATOM 1822 N N . ASP B 1 99 ? 15.32 -23.016 -20.734 1 91.5 99 ASP B N 1
ATOM 1823 C CA . ASP B 1 99 ? 15.523 -23.344 -22.141 1 91.5 99 ASP B CA 1
ATOM 1824 C C . ASP B 1 99 ? 15.055 -24.766 -22.438 1 91.5 99 ASP B C 1
ATOM 1826 O O . ASP B 1 99 ? 15.867 -25.703 -22.469 1 91.5 99 ASP B O 1
ATOM 1830 N N . GLU B 1 100 ? 13.867 -24.969 -22.453 1 90.62 100 GLU B N 1
ATOM 1831 C CA . GLU B 1 100 ? 13.227 -26.234 -22.797 1 90.62 100 GLU B CA 1
ATOM 1832 C C . GLU B 1 100 ? 12.25 -26.078 -23.953 1 90.62 100 GLU B C 1
ATOM 1834 O O . GLU B 1 100 ? 12.133 -24.984 -24.531 1 90.62 100 GLU B O 1
ATOM 1839 N N . ILE B 1 101 ? 11.859 -27.188 -24.609 1 88.88 101 ILE B N 1
ATOM 1840 C CA . ILE B 1 101 ? 10.875 -27.156 -25.688 1 88.88 101 ILE B CA 1
ATOM 1841 C C . ILE B 1 101 ? 9.531 -27.672 -25.172 1 88.88 101 ILE B C 1
ATOM 1843 O O . ILE B 1 101 ? 9.406 -28.859 -24.828 1 88.88 101 ILE B O 1
ATOM 1847 N N . PRO B 1 102 ? 8.609 -26.672 -25.125 1 89.38 102 PRO B N 1
ATOM 1848 C CA . PRO B 1 102 ? 8.602 -25.219 -25.375 1 89.38 102 PRO B CA 1
ATOM 1849 C C . PRO B 1 102 ? 9.242 -24.438 -24.234 1 89.38 102 PRO B C 1
ATOM 1851 O O . PRO B 1 102 ? 9.297 -24.922 -23.094 1 89.38 102 PRO B O 1
ATOM 1854 N N . PRO B 1 103 ? 9.703 -23.25 -24.609 1 91.5 103 PRO B N 1
ATOM 1855 C CA . PRO B 1 103 ? 10.32 -22.422 -23.578 1 91.5 103 PRO B CA 1
ATOM 1856 C C . PRO B 1 103 ? 9.383 -22.156 -22.391 1 91.5 103 PRO B C 1
ATOM 1858 O O . PRO B 1 103 ? 8.172 -22.016 -22.578 1 91.5 103 PRO B O 1
ATOM 1861 N N . ARG B 1 104 ? 9.984 -22.203 -21.188 1 92.69 104 ARG B N 1
ATOM 1862 C CA . ARG B 1 104 ? 9.203 -22 -19.969 1 92.69 104 ARG B CA 1
ATOM 1863 C C . ARG B 1 104 ? 9.797 -20.875 -19.109 1 92.69 104 ARG B C 1
ATOM 1865 O O . ARG B 1 104 ? 11.016 -20.781 -18.969 1 92.69 104 ARG B O 1
ATOM 1872 N N . VAL B 1 105 ? 8.906 -20.016 -18.688 1 96.31 105 VAL B N 1
ATOM 1873 C CA . VAL B 1 105 ? 9.312 -18.938 -17.781 1 96.31 105 VAL B CA 1
ATOM 1874 C C . VAL B 1 105 ? 8.523 -19.047 -16.469 1 96.31 105 VAL B C 1
ATOM 1876 O O . VAL B 1 105 ? 7.309 -19.25 -16.484 1 96.31 105 VAL B O 1
ATOM 1879 N N . GLU B 1 106 ? 9.289 -18.938 -15.375 1 97.06 106 GLU B N 1
ATOM 1880 C CA . GLU B 1 106 ? 8.656 -18.969 -14.055 1 97.06 106 GLU B CA 1
ATOM 1881 C C . GLU B 1 106 ? 9 -17.719 -13.25 1 97.06 106 GLU B C 1
ATOM 1883 O O . GLU B 1 106 ? 10.062 -17.125 -13.43 1 97.06 106 GLU B O 1
ATOM 1888 N N . TYR B 1 107 ? 8.07 -17.359 -12.438 1 97.5 107 TYR B N 1
ATOM 1889 C CA . TYR B 1 107 ? 8.25 -16.219 -11.555 1 97.5 107 TYR B CA 1
ATOM 1890 C C . TYR B 1 107 ? 8.164 -16.641 -10.094 1 97.5 107 TYR B C 1
ATOM 1892 O O . TYR B 1 107 ? 7.336 -17.484 -9.734 1 97.5 107 TYR B O 1
ATOM 1900 N N . GLU B 1 108 ? 9.039 -16.031 -9.305 1 96.25 108 GLU B N 1
ATOM 1901 C CA . GLU B 1 108 ? 9 -16.25 -7.863 1 96.25 108 GLU B CA 1
ATOM 1902 C C . GLU B 1 108 ? 9.289 -14.961 -7.105 1 96.25 108 GLU B C 1
ATOM 1904 O O . GLU B 1 108 ? 10.117 -14.156 -7.531 1 96.25 108 GLU B O 1
ATOM 1909 N N . PRO B 1 109 ? 8.648 -14.812 -5.973 1 94.19 109 PRO B N 1
ATOM 1910 C CA . PRO B 1 109 ? 8.938 -13.617 -5.176 1 94.19 109 PRO B CA 1
ATOM 1911 C C . PRO B 1 109 ? 10.344 -13.617 -4.586 1 94.19 109 PRO B C 1
ATOM 1913 O O . PRO B 1 109 ? 10.859 -14.672 -4.215 1 94.19 109 PRO B O 1
ATOM 1916 N N . THR B 1 110 ? 10.945 -12.461 -4.605 1 94.56 110 THR B N 1
ATOM 1917 C CA . THR B 1 110 ? 12.211 -12.297 -3.912 1 94.56 110 THR B CA 1
ATOM 1918 C C . THR B 1 110 ? 11.992 -12.141 -2.412 1 94.56 110 THR B C 1
ATOM 1920 O O . THR B 1 110 ? 10.852 -12.086 -1.947 1 94.56 110 THR B O 1
ATOM 1923 N N . GLU B 1 111 ? 13.102 -12.062 -1.717 1 89.75 111 GLU B N 1
ATOM 1924 C CA . GLU B 1 111 ? 13.023 -11.797 -0.284 1 89.75 111 GLU B CA 1
ATOM 1925 C C . GLU B 1 111 ? 12.375 -10.445 -0.008 1 89.75 111 GLU B C 1
ATOM 1927 O O . GLU B 1 111 ? 11.633 -10.297 0.967 1 89.75 111 GLU B O 1
ATOM 1932 N N . ARG B 1 112 ? 12.664 -9.516 -0.927 1 91.31 112 ARG B N 1
ATOM 1933 C CA . ARG B 1 112 ? 12.078 -8.188 -0.8 1 91.31 112 ARG B CA 1
ATOM 1934 C C . ARG B 1 112 ? 10.562 -8.234 -0.921 1 91.31 112 ARG B C 1
ATOM 1936 O O . ARG B 1 112 ? 9.852 -7.555 -0.18 1 91.31 112 ARG B O 1
ATOM 1943 N N . ALA B 1 113 ? 10.125 -9.023 -1.84 1 90.94 113 ALA B N 1
ATOM 1944 C CA . ALA B 1 113 ? 8.688 -9.18 -2.055 1 90.94 113 ALA B CA 1
ATOM 1945 C C . ALA B 1 113 ? 8.031 -9.914 -0.89 1 90.94 113 ALA B C 1
ATOM 1947 O O . ALA B 1 113 ? 6.969 -9.516 -0.415 1 90.94 113 ALA B O 1
ATOM 1948 N N . ALA B 1 114 ? 8.734 -10.906 -0.429 1 86.81 114 ALA B N 1
ATOM 1949 C CA . ALA B 1 114 ? 8.211 -11.688 0.686 1 86.81 114 ALA B CA 1
ATOM 1950 C C . ALA B 1 114 ? 8.055 -10.828 1.938 1 86.81 114 ALA B C 1
ATOM 1952 O O . ALA B 1 114 ? 7.121 -11.016 2.715 1 86.81 114 ALA B O 1
ATOM 1953 N N . ALA B 1 115 ? 8.922 -9.93 2.053 1 85.62 115 ALA B N 1
ATOM 1954 C CA . ALA B 1 115 ? 8.906 -9.047 3.219 1 85.62 115 ALA B CA 1
ATOM 1955 C C . ALA B 1 115 ? 7.723 -8.086 3.166 1 85.62 115 ALA B C 1
ATOM 1957 O O . ALA B 1 115 ? 7.391 -7.441 4.164 1 85.62 115 ALA B O 1
ATOM 1958 N N . LEU B 1 116 ? 7.023 -8.016 2.029 1 86.19 116 LEU B N 1
ATOM 1959 C CA . LEU B 1 116 ? 5.871 -7.137 1.885 1 86.19 116 LEU B CA 1
ATOM 1960 C C . LEU B 1 116 ? 4.582 -7.867 2.242 1 86.19 116 LEU B C 1
ATOM 1962 O O . LEU B 1 116 ? 3.535 -7.238 2.424 1 86.19 116 LEU B O 1
ATOM 1966 N N . PHE B 1 117 ? 4.656 -9.141 2.383 1 81.12 117 PHE B N 1
ATOM 1967 C CA . PHE B 1 117 ? 3.441 -9.938 2.498 1 81.12 117 PHE B CA 1
ATOM 1968 C C . PHE B 1 117 ? 2.662 -9.562 3.752 1 81.12 117 PHE B C 1
ATOM 1970 O O . PHE B 1 117 ? 1.431 -9.516 3.734 1 81.12 117 PHE B O 1
ATOM 1977 N N . PRO B 1 118 ? 3.309 -9.156 4.82 1 77.56 118 PRO B N 1
ATOM 1978 C CA . PRO B 1 118 ? 2.553 -8.703 5.992 1 77.56 118 PRO B CA 1
ATOM 1979 C C . PRO B 1 118 ? 1.686 -7.484 5.699 1 77.56 118 PRO B C 1
ATOM 1981 O O . PRO B 1 118 ? 0.614 -7.328 6.289 1 77.56 118 PRO B O 1
ATOM 1984 N N . VAL B 1 119 ? 2.152 -6.672 4.828 1 80.75 119 VAL B N 1
ATOM 1985 C CA . VAL B 1 119 ? 1.38 -5.504 4.422 1 80.75 119 VAL B CA 1
ATOM 1986 C C . VAL B 1 119 ? 0.066 -5.949 3.783 1 80.75 119 VAL B C 1
ATOM 1988 O O . VAL B 1 119 ? -0.986 -5.359 4.035 1 80.75 119 VAL B O 1
ATOM 1991 N N . PHE B 1 120 ? 0.104 -7.051 3.094 1 78.44 120 PHE B N 1
ATOM 1992 C CA . PHE B 1 120 ? -1.096 -7.586 2.461 1 78.44 120 PHE B CA 1
ATOM 1993 C C . PHE B 1 120 ? -2.104 -8.047 3.508 1 78.44 120 PHE B C 1
ATOM 1995 O O . PHE B 1 120 ? -3.299 -7.773 3.387 1 78.44 120 PHE B O 1
ATOM 2002 N N . GLY B 1 121 ? -1.57 -8.711 4.469 1 77.31 121 GLY B N 1
ATOM 2003 C CA . GLY B 1 121 ? -2.436 -9.164 5.551 1 77.31 121 GLY B CA 1
ATOM 2004 C C . GLY B 1 121 ? -3.141 -8.023 6.262 1 77.31 121 GLY B C 1
ATOM 2005 O O . GLY B 1 121 ? -4.348 -8.086 6.508 1 77.31 121 GLY B O 1
ATOM 2006 N N . HIS B 1 122 ? -2.41 -6.992 6.492 1 80.12 122 HIS B N 1
ATOM 2007 C CA . HIS B 1 122 ? -2.982 -5.828 7.164 1 80.12 122 HIS B CA 1
ATOM 2008 C C . HIS B 1 122 ? -4.055 -5.168 6.305 1 80.12 122 HIS B C 1
ATOM 2010 O O . HIS B 1 122 ? -5.117 -4.797 6.809 1 80.12 122 HIS B O 1
ATOM 2016 N N . LEU B 1 123 ? -3.77 -5.117 5.047 1 83.94 123 LEU B N 1
ATOM 2017 C CA . LEU B 1 123 ? -4.719 -4.477 4.145 1 83.94 123 LEU B CA 1
ATOM 2018 C C . LEU B 1 123 ? -5.988 -5.312 4.008 1 83.94 123 LEU B C 1
ATOM 2020 O O . LEU B 1 123 ? -7.09 -4.77 3.93 1 83.94 123 LEU B O 1
ATOM 2024 N N . HIS B 1 124 ? -5.785 -6.566 4 1 81.88 124 HIS B N 1
ATOM 2025 C CA . HIS B 1 124 ? -6.941 -7.449 3.932 1 81.88 124 HIS B CA 1
ATOM 2026 C C . HIS B 1 124 ? -7.805 -7.328 5.184 1 81.88 124 HIS B C 1
ATOM 2028 O O . HIS B 1 124 ? -9.031 -7.266 5.094 1 81.88 124 HIS B O 1
ATOM 2034 N N . HIS B 1 125 ? -7.145 -7.297 6.289 1 81.62 125 HIS B N 1
ATOM 2035 C CA . HIS B 1 125 ? -7.879 -7.125 7.539 1 81.62 125 HIS B CA 1
ATOM 2036 C C . HIS B 1 125 ? -8.594 -5.777 7.578 1 81.62 125 HIS B C 1
ATOM 2038 O O . HIS B 1 125 ? -9.75 -5.691 7.988 1 81.62 125 HIS B O 1
ATOM 2044 N N . TRP B 1 126 ? -7.867 -4.805 7.242 1 86.06 126 TRP B N 1
ATOM 2045 C CA . TRP B 1 126 ? -8.461 -3.475 7.152 1 86.06 126 TRP B CA 1
ATOM 2046 C C . TRP B 1 126 ? -9.719 -3.496 6.285 1 86.06 126 TRP B C 1
ATOM 2048 O O . TRP B 1 126 ? -10.75 -2.939 6.664 1 86.06 126 TRP B O 1
ATOM 2058 N N . ALA B 1 127 ? -9.656 -4.223 5.184 1 87 127 ALA B N 1
ATOM 2059 C CA . ALA B 1 127 ? -10.75 -4.246 4.219 1 87 127 ALA B CA 1
ATOM 2060 C C . ALA B 1 127 ? -11.938 -5.047 4.754 1 87 127 ALA B C 1
ATOM 2062 O O . ALA B 1 127 ? -13.062 -4.887 4.281 1 87 127 ALA B O 1
ATOM 2063 N N . LEU B 1 128 ? -11.625 -5.926 5.664 1 84.94 128 LEU B N 1
ATOM 2064 C CA . LEU B 1 128 ? -12.695 -6.688 6.309 1 84.94 128 LEU B CA 1
ATOM 2065 C C . LEU B 1 128 ? -13.453 -5.824 7.305 1 84.94 128 LEU B C 1
ATOM 2067 O O . LEU B 1 128 ? -14.656 -6.02 7.512 1 84.94 128 LEU B O 1
ATOM 2071 N N . GLU B 1 129 ? -12.789 -4.863 7.867 1 85.62 129 GLU B N 1
ATOM 2072 C CA . GLU B 1 129 ? -13.367 -4.043 8.922 1 85.62 129 GLU B CA 1
ATOM 2073 C C . GLU B 1 129 ? -13.984 -2.768 8.359 1 85.62 129 GLU B C 1
ATOM 2075 O O . GLU B 1 129 ? -14.938 -2.225 8.93 1 85.62 129 GLU B O 1
ATOM 2080 N N . TYR B 1 130 ? -13.273 -2.316 7.285 1 84.19 130 TYR B N 1
ATOM 2081 C CA . TYR B 1 130 ? -13.688 -1.017 6.773 1 84.19 130 TYR B CA 1
ATOM 2082 C C . TYR B 1 130 ? -14.078 -1.109 5.305 1 84.19 130 TYR B C 1
ATOM 2084 O O . TYR B 1 130 ? -13.688 -2.051 4.609 1 84.19 130 TYR B O 1
ATOM 2092 N N . GLU B 1 131 ? -15.07 -0.343 4.941 1 74.62 131 GLU B N 1
ATOM 2093 C CA . GLU B 1 131 ? -15.422 -0.186 3.531 1 74.62 131 GLU B CA 1
ATOM 2094 C C . GLU B 1 131 ? -14.953 1.165 2.994 1 74.62 131 GLU B C 1
ATOM 2096 O O . GLU B 1 131 ? -14.836 2.131 3.75 1 74.62 131 GLU B O 1
ATOM 2101 N N . LEU B 1 132 ? -14.398 1.107 1.749 1 72.75 132 LEU B N 1
ATOM 2102 C CA . LEU B 1 132 ? -14.078 2.393 1.137 1 72.75 132 LEU B CA 1
ATOM 2103 C C . LEU B 1 132 ? -15.328 3.035 0.539 1 72.75 132 LEU B C 1
ATOM 2105 O O . LEU B 1 132 ? -16.219 2.334 0.054 1 72.75 132 LEU B O 1
#